Protein AF-A0A1X6XJH2-F1 (afdb_monomer)

Radius of gyration: 18.55 Å; Cα contacts (8 Å, |Δi|>4): 493; chains: 1; bounding box: 44×51×52 Å

Foldseek 3Di:
DAEDEPWDKVVDPLQLQQLVVCVVPVHRGGSVQKDFQAKFWFDQLVNFKTWMKTWIWGQDPPPGTFIFIFIKIKGLDDDPPQDPQQFSDWMQIHPSGIITIGRCLQFLSNVVRQQCQQAVQHWTDFYWYQYPVRDTDTDDARHKTKTHDHDPDDPVVVPPPPPDDDDDPDSPDDPPVLRVDTWDWDDDDQWIWTDDPNWIKTFGGTWDLDDPPDDDPDPDDDDDDDRFFMWIAHVVRPDIITGMGIDD

InterPro domains:
  IPR040999 Maltokinase N-terminal cap domain [PF18085] (30-107)

Sequence (248 aa):
MSDIFAADLHPRKTEVVARRLSARFGTELTAADLRMLTSFRFDDPAGEVGCETHIVAVTLPDAGEVVVQVPLTYRGAPLDEAPDEALVTTMDHSVLGERWVYEAAHDPVYVTELLLAITDADGAAEQFLVEDDGSKSRITEGLANVNGTGPGIDPSRAAVDADEAAGAEGARSADPTLAASLPEVGYAGDRTLISMRGTALEVYDVLDLGSPSAEGEGVPGGWSVDAGQLVATWDGQKPPVTLARIVV

Structure (mmCIF, N/CA/C/O backbone):
data_AF-A0A1X6XJH2-F1
#
_entry.id   AF-A0A1X6XJH2-F1
#
loop_
_atom_site.group_PDB
_atom_site.id
_atom_site.type_symbol
_atom_site.label_atom_id
_atom_site.label_alt_id
_atom_site.label_comp_id
_atom_site.label_asym_id
_atom_site.label_entity_id
_atom_site.label_seq_id
_atom_site.pdbx_PDB_ins_code
_atom_site.Cartn_x
_atom_site.Cartn_y
_atom_site.Cartn_z
_atom_site.occupancy
_atom_site.B_iso_or_equiv
_atom_site.auth_seq_id
_atom_site.auth_comp_id
_atom_site.auth_asym_id
_atom_site.auth_atom_id
_atom_site.pdbx_PDB_model_num
ATOM 1 N N . MET A 1 1 ? 16.191 -4.763 -0.128 1.00 78.75 1 MET A N 1
ATOM 2 C CA . MET A 1 1 ? 16.438 -3.347 -0.467 1.00 78.75 1 MET A CA 1
ATOM 3 C C . MET A 1 1 ? 15.661 -3.034 -1.728 1.00 78.75 1 MET A C 1
ATOM 5 O O . MET A 1 1 ? 15.733 -3.804 -2.671 1.00 78.75 1 MET A O 1
ATOM 9 N N . SER A 1 2 ? 14.989 -1.889 -1.782 1.00 86.06 2 SER A N 1
ATOM 10 C CA . SER A 1 2 ? 14.092 -1.534 -2.878 1.00 86.06 2 SER A CA 1
ATOM 11 C C . SER A 1 2 ? 14.667 -0.405 -3.746 1.00 86.06 2 SER A C 1
ATOM 13 O O . SER A 1 2 ? 14.856 0.715 -3.264 1.00 86.06 2 SER A O 1
ATOM 15 N N . ASP A 1 3 ? 14.820 -0.659 -5.042 1.00 90.56 3 ASP A N 1
ATOM 16 C CA . ASP A 1 3 ? 15.227 0.348 -6.025 1.00 90.56 3 ASP A CA 1
ATOM 17 C C . ASP A 1 3 ? 14.031 1.170 -6.539 1.00 90.56 3 ASP A C 1
ATOM 19 O O . ASP A 1 3 ? 12.954 0.637 -6.833 1.00 90.56 3 ASP A O 1
ATOM 23 N N . ILE A 1 4 ? 14.233 2.482 -6.658 1.00 90.50 4 ILE A N 1
ATOM 24 C CA . ILE A 1 4 ? 13.298 3.455 -7.226 1.00 90.50 4 ILE A CA 1
ATOM 25 C C . ILE A 1 4 ? 14.012 4.177 -8.357 1.00 90.50 4 ILE A C 1
ATOM 27 O O . ILE A 1 4 ? 15.006 4.857 -8.136 1.00 90.50 4 ILE A O 1
ATOM 31 N N . PHE A 1 5 ? 13.492 4.050 -9.570 1.00 90.12 5 PHE A N 1
ATOM 32 C CA . PHE A 1 5 ? 14.064 4.703 -10.740 1.00 90.12 5 PHE A CA 1
ATOM 33 C C . PHE A 1 5 ? 13.480 6.102 -10.913 1.00 90.12 5 PHE A C 1
ATOM 35 O O . PHE A 1 5 ? 12.276 6.305 -10.724 1.00 90.12 5 PHE A O 1
ATOM 42 N N . ALA A 1 6 ? 14.318 7.053 -11.325 1.00 88.81 6 ALA A N 1
ATOM 43 C CA . ALA A 1 6 ? 13.855 8.336 -11.837 1.00 88.81 6 ALA A CA 1
ATOM 44 C C . ALA A 1 6 ? 13.124 8.107 -13.173 1.00 88.81 6 ALA A C 1
ATOM 46 O O . ALA A 1 6 ? 13.735 8.037 -14.235 1.00 88.81 6 ALA A O 1
ATOM 47 N N . ALA A 1 7 ? 11.807 7.909 -13.111 1.00 91.19 7 ALA A N 1
ATOM 48 C CA . ALA A 1 7 ? 11.008 7.501 -14.258 1.00 91.19 7 ALA A CA 1
ATOM 49 C C . ALA A 1 7 ? 9.761 8.360 -14.443 1.00 91.19 7 ALA A C 1
ATOM 51 O O . ALA A 1 7 ? 9.113 8.779 -13.481 1.00 91.19 7 ALA A O 1
ATOM 52 N N . ASP A 1 8 ? 9.392 8.541 -15.708 1.00 95.25 8 ASP A N 1
ATOM 53 C CA . ASP A 1 8 ? 8.091 9.068 -16.085 1.00 95.25 8 ASP A CA 1
ATOM 54 C C . ASP A 1 8 ? 7.076 7.925 -16.064 1.00 95.25 8 ASP A C 1
ATOM 56 O O . ASP A 1 8 ? 7.290 6.877 -16.683 1.00 95.25 8 ASP A O 1
ATOM 60 N N . LEU A 1 9 ? 5.975 8.140 -15.342 1.00 97.75 9 LEU A N 1
ATOM 61 C CA . LEU A 1 9 ? 4.927 7.149 -15.117 1.00 97.75 9 LEU A CA 1
ATOM 62 C C . LEU A 1 9 ? 3.595 7.637 -15.682 1.00 97.75 9 LEU A C 1
ATOM 64 O O . LEU A 1 9 ? 3.162 8.747 -15.355 1.00 97.75 9 LEU A O 1
ATOM 68 N N . HIS A 1 10 ? 2.940 6.799 -16.486 1.00 97.81 10 HIS A N 1
ATOM 69 C CA . HIS A 1 10 ? 1.625 7.092 -17.058 1.00 97.81 10 HIS A CA 1
ATOM 70 C C . HIS A 1 10 ? 0.682 5.886 -16.916 1.00 97.81 10 HIS A C 1
ATOM 72 O O . HIS A 1 10 ? 0.934 4.858 -17.534 1.00 97.81 10 HIS A O 1
ATOM 78 N N . PRO A 1 11 ? -0.411 5.981 -16.135 1.00 98.12 11 PRO A N 1
ATOM 79 C CA . PRO A 1 11 ? -0.771 7.101 -15.259 1.00 98.12 11 PRO A CA 1
ATOM 80 C C . PRO A 1 11 ? 0.264 7.322 -14.145 1.00 98.12 11 PRO A C 1
ATOM 82 O O . PRO A 1 11 ? 1.075 6.450 -13.849 1.00 98.12 11 PRO A O 1
ATOM 85 N N . ARG A 1 12 ? 0.244 8.488 -13.502 1.00 97.81 12 ARG A N 1
ATOM 86 C CA . ARG A 1 12 ? 1.088 8.796 -12.338 1.00 97.81 12 ARG A CA 1
ATOM 87 C C . ARG A 1 12 ? 0.626 8.006 -11.118 1.00 97.81 12 ARG A C 1
ATOM 89 O O . ARG A 1 12 ? -0.560 7.720 -10.974 1.00 97.81 12 ARG A O 1
ATOM 96 N N . LYS A 1 13 ? 1.526 7.755 -10.158 1.00 97.38 13 LYS A N 1
ATOM 97 C CA . LYS A 1 13 ? 1.177 7.066 -8.897 1.00 97.38 13 LYS A CA 1
ATOM 98 C C . LYS A 1 13 ? -0.020 7.699 -8.177 1.00 97.38 13 LYS A C 1
ATOM 100 O O . LYS A 1 13 ? -0.897 6.985 -7.714 1.00 97.38 13 LYS A O 1
ATOM 105 N N . THR A 1 14 ? -0.107 9.029 -8.132 1.00 98.19 14 THR A N 1
ATOM 106 C CA . THR A 1 14 ? -1.242 9.732 -7.507 1.00 98.19 14 THR A CA 1
ATOM 107 C C . THR A 1 14 ? -2.572 9.477 -8.218 1.00 98.19 14 THR A C 1
ATOM 109 O O . THR A 1 14 ? -3.608 9.410 -7.565 1.00 98.19 14 THR A O 1
ATOM 112 N N . GLU A 1 15 ? -2.560 9.298 -9.539 1.00 98.44 15 GLU A N 1
ATOM 113 C CA . GLU A 1 15 ? -3.751 8.958 -10.325 1.00 98.44 15 GLU A CA 1
ATOM 114 C C . GLU A 1 15 ? -4.164 7.498 -10.099 1.00 98.44 15 GLU A C 1
ATOM 116 O O . GLU A 1 15 ? -5.354 7.207 -9.987 1.00 98.44 15 GLU A O 1
ATOM 121 N N . VAL A 1 16 ? -3.193 6.587 -9.957 1.00 98.56 16 VAL A N 1
ATOM 122 C CA . VAL A 1 16 ? -3.445 5.188 -9.568 1.00 98.56 16 VAL A CA 1
ATOM 123 C C . VAL A 1 16 ? -4.073 5.108 -8.177 1.00 98.56 16 VAL A C 1
ATOM 125 O O . VAL A 1 16 ? -5.087 4.436 -7.993 1.00 98.56 16 VAL A O 1
ATOM 128 N N . VAL A 1 17 ? -3.506 5.830 -7.207 1.00 98.69 17 VAL A N 1
ATOM 129 C CA . VAL A 1 17 ? -4.034 5.915 -5.839 1.00 98.69 17 VAL A CA 1
ATOM 130 C C . VAL A 1 17 ? -5.456 6.4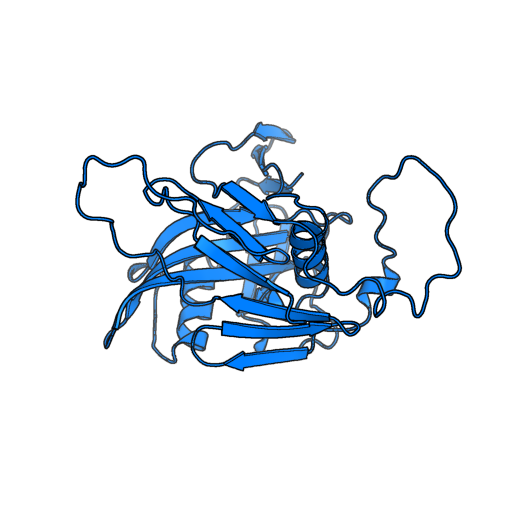72 -5.849 1.00 98.69 17 VAL A C 1
ATOM 132 O O . VAL A 1 17 ? -6.342 5.873 -5.244 1.00 98.69 17 VAL A O 1
ATOM 135 N N . ALA A 1 18 ? -5.703 7.565 -6.578 1.00 98.19 18 ALA A N 1
ATOM 136 C CA . ALA A 1 18 ? -7.042 8.135 -6.707 1.00 98.19 18 ALA A CA 1
ATOM 137 C C . ALA A 1 18 ? -8.031 7.114 -7.275 1.00 98.19 18 ALA A C 1
ATOM 139 O O . ALA A 1 18 ? -9.085 6.905 -6.687 1.00 98.19 18 ALA A O 1
ATOM 140 N N . ARG A 1 19 ? -7.659 6.393 -8.342 1.00 98.12 19 ARG A N 1
ATOM 141 C CA . ARG A 1 19 ? -8.493 5.328 -8.915 1.00 98.12 19 ARG A CA 1
ATOM 142 C C . ARG A 1 19 ? -8.821 4.233 -7.898 1.00 98.12 19 ARG A C 1
ATOM 144 O O . ARG A 1 19 ? -9.982 3.835 -7.798 1.00 98.12 19 ARG A O 1
ATOM 151 N N . ARG A 1 20 ? -7.832 3.753 -7.135 1.00 97.75 20 ARG A N 1
ATOM 152 C CA . ARG A 1 20 ? -8.061 2.717 -6.113 1.00 97.75 20 ARG A CA 1
ATOM 153 C C . ARG A 1 20 ? -9.013 3.210 -5.024 1.00 97.75 20 ARG A C 1
ATOM 155 O O . ARG A 1 20 ? -9.913 2.462 -4.638 1.00 97.75 20 ARG A O 1
ATOM 162 N N . LEU A 1 21 ? -8.843 4.448 -4.560 1.00 97.00 21 LEU A N 1
ATOM 163 C CA . LEU A 1 21 ? -9.719 5.058 -3.559 1.00 97.00 21 LEU A CA 1
ATOM 164 C C . LEU A 1 21 ? -11.130 5.307 -4.099 1.00 97.00 21 LEU A C 1
ATOM 166 O O . LEU A 1 21 ? -12.093 5.073 -3.370 1.00 97.00 21 LEU A O 1
ATOM 170 N N . SER A 1 22 ? -11.271 5.681 -5.374 1.00 96.69 22 SER A N 1
ATOM 171 C CA . SER A 1 22 ? -12.583 5.815 -6.011 1.00 96.69 22 SER A CA 1
ATOM 172 C C . SER A 1 22 ? -13.350 4.499 -5.980 1.00 96.69 22 SER A C 1
ATOM 174 O O . SER A 1 22 ? -14.503 4.455 -5.552 1.00 96.69 22 SER A O 1
ATOM 176 N N . ALA A 1 23 ? -12.680 3.401 -6.347 1.00 94.88 23 ALA A N 1
ATOM 177 C CA . ALA A 1 23 ? -13.256 2.063 -6.269 1.00 94.88 23 ALA A CA 1
ATOM 178 C C . ALA A 1 23 ? -13.584 1.655 -4.821 1.00 94.88 23 ALA A C 1
ATOM 180 O O . ALA A 1 23 ? -14.612 1.028 -4.578 1.00 94.88 23 ALA A O 1
ATOM 181 N N . ARG A 1 24 ? -12.741 2.029 -3.845 1.00 93.56 24 ARG A N 1
ATOM 182 C CA . ARG A 1 24 ? -12.944 1.684 -2.427 1.00 93.56 24 ARG A CA 1
ATOM 183 C C . ARG A 1 24 ? -14.155 2.376 -1.807 1.00 93.56 24 ARG A C 1
ATOM 185 O O . ARG A 1 24 ? -14.876 1.746 -1.033 1.00 93.56 24 ARG A O 1
ATOM 192 N N . PHE A 1 25 ? -14.331 3.661 -2.101 1.00 93.31 25 PHE A N 1
ATOM 193 C CA . PHE A 1 25 ? -15.345 4.510 -1.475 1.00 93.31 25 PHE A CA 1
ATOM 194 C C . PHE A 1 25 ? -16.600 4.701 -2.329 1.00 93.31 25 PHE A C 1
ATOM 196 O O . PHE A 1 25 ? -17.576 5.270 -1.847 1.00 93.31 25 PHE A O 1
ATOM 203 N N . GLY A 1 26 ? -16.599 4.234 -3.581 1.00 93.44 26 GLY A N 1
ATOM 204 C CA . GLY A 1 26 ? -17.728 4.407 -4.494 1.00 93.44 26 GLY A CA 1
ATOM 205 C C . GLY A 1 26 ? -17.992 5.872 -4.853 1.00 93.44 26 GLY A C 1
ATOM 206 O O . GLY A 1 26 ? -19.132 6.239 -5.128 1.00 93.44 26 GLY A O 1
ATOM 207 N N . THR A 1 27 ? -16.955 6.713 -4.824 1.00 93.06 27 THR A N 1
ATOM 208 C CA . THR A 1 27 ? -17.017 8.139 -5.173 1.00 93.06 27 THR A CA 1
ATOM 209 C C . THR A 1 27 ? -15.896 8.478 -6.142 1.00 93.06 27 THR A C 1
ATOM 211 O O . THR A 1 27 ? -14.803 7.943 -6.029 1.00 93.06 27 THR A O 1
ATOM 214 N N . GLU A 1 28 ? -16.143 9.374 -7.091 1.00 95.00 28 GLU A N 1
ATOM 215 C CA . GLU A 1 28 ? -15.110 9.820 -8.028 1.00 95.00 28 GLU A CA 1
ATOM 216 C C . GLU A 1 28 ? -14.092 10.709 -7.301 1.00 95.00 28 GLU A C 1
ATOM 218 O O . GLU A 1 28 ? -14.432 11.798 -6.839 1.00 95.00 28 GLU A O 1
ATOM 223 N N . LEU A 1 29 ? -12.852 10.231 -7.197 1.00 95.88 29 LEU A N 1
ATOM 224 C CA . LEU A 1 29 ? -11.701 10.946 -6.655 1.00 95.88 29 LEU A CA 1
ATOM 225 C C . LEU A 1 29 ? -10.638 11.130 -7.734 1.00 95.88 29 LEU A C 1
ATOM 227 O O . LEU A 1 29 ? -10.404 10.268 -8.586 1.00 95.88 29 LEU A O 1
ATOM 231 N N . THR A 1 30 ? -9.942 12.254 -7.653 1.00 96.12 30 THR A N 1
ATOM 232 C CA . THR A 1 30 ? -8.808 12.602 -8.503 1.00 96.12 30 THR A CA 1
ATOM 233 C C . THR A 1 30 ? -7.566 12.837 -7.657 1.00 96.12 30 THR A C 1
ATOM 235 O O . THR A 1 30 ? -7.640 13.004 -6.443 1.00 96.12 30 THR A O 1
ATOM 238 N N . ALA A 1 31 ? -6.399 12.926 -8.297 1.00 95.50 31 ALA A N 1
ATOM 239 C CA . ALA A 1 31 ? -5.162 13.275 -7.602 1.00 95.50 31 ALA A CA 1
ATOM 240 C C . ALA A 1 31 ? -5.226 14.636 -6.872 1.00 95.50 31 ALA A C 1
ATOM 242 O O . ALA A 1 31 ? -4.430 14.864 -5.967 1.00 95.50 31 ALA A O 1
ATOM 243 N N . ALA A 1 32 ? -6.144 15.536 -7.251 1.00 94.19 32 ALA A N 1
ATOM 244 C CA . ALA A 1 32 ? -6.330 16.827 -6.587 1.00 94.19 32 ALA A CA 1
ATOM 245 C C . ALA A 1 32 ? -7.052 16.715 -5.232 1.00 94.19 32 ALA A C 1
ATOM 247 O O . ALA A 1 32 ? -6.912 17.606 -4.398 1.00 94.19 32 ALA A O 1
ATOM 248 N N . ASP A 1 33 ? -7.780 15.620 -5.004 1.00 95.06 33 ASP A N 1
ATOM 249 C CA . ASP A 1 33 ? -8.497 15.342 -3.754 1.00 95.06 33 ASP A CA 1
ATOM 250 C C . ASP A 1 33 ? -7.594 14.676 -2.701 1.00 95.06 33 ASP A C 1
ATOM 252 O O . ASP A 1 33 ? -8.027 14.392 -1.580 1.00 95.06 33 ASP A O 1
ATOM 256 N N . LEU A 1 34 ? -6.336 14.406 -3.072 1.00 97.44 34 LEU A N 1
ATOM 257 C CA . LEU A 1 34 ? -5.379 13.634 -2.295 1.00 97.44 34 LEU A CA 1
ATOM 258 C C . LEU A 1 34 ? -4.210 14.487 -1.819 1.00 97.44 34 LEU A C 1
ATOM 260 O O . LEU A 1 34 ? -3.628 15.279 -2.562 1.00 97.44 34 LEU A O 1
ATOM 264 N N . ARG A 1 35 ? -3.767 14.204 -0.598 1.00 97.38 35 ARG A N 1
ATOM 265 C CA . ARG A 1 35 ? -2.482 14.655 -0.073 1.00 97.38 35 ARG A CA 1
ATOM 266 C C . ARG A 1 35 ? -1.671 13.445 0.366 1.00 97.38 35 ARG A C 1
ATOM 268 O O . ARG A 1 35 ? -1.983 12.805 1.367 1.00 97.38 35 ARG A O 1
ATOM 275 N N . MET A 1 36 ? -0.624 13.141 -0.397 1.00 97.31 36 MET A N 1
ATOM 276 C CA . MET A 1 36 ? 0.319 12.067 -0.080 1.00 97.31 36 MET A CA 1
ATOM 277 C C . MET A 1 36 ? 1.062 12.432 1.208 1.00 97.31 36 MET A C 1
ATOM 279 O O . MET A 1 36 ? 1.765 13.442 1.238 1.00 97.31 36 MET A O 1
ATOM 283 N N . LEU A 1 37 ? 0.871 11.656 2.275 1.00 97.50 37 LEU A N 1
ATOM 284 C CA . LEU A 1 37 ? 1.502 11.920 3.571 1.00 97.50 37 LEU A CA 1
ATOM 285 C C . LEU A 1 37 ? 2.868 11.256 3.647 1.00 97.50 37 LEU A C 1
ATOM 287 O O . LEU A 1 37 ? 3.843 11.876 4.056 1.00 97.50 37 LEU A O 1
ATOM 291 N N . THR A 1 38 ? 2.920 9.984 3.260 1.00 98.00 38 THR A N 1
ATOM 292 C CA . THR A 1 38 ? 4.132 9.174 3.294 1.00 98.00 38 THR A CA 1
ATOM 293 C C . THR A 1 38 ? 3.930 7.881 2.500 1.00 98.00 38 THR A C 1
ATOM 295 O O . THR A 1 38 ? 2.830 7.593 2.017 1.00 98.00 38 THR A O 1
ATOM 298 N N . SER A 1 39 ? 4.984 7.089 2.353 1.00 97.88 39 SER A N 1
ATOM 299 C CA . SER A 1 39 ? 4.905 5.720 1.861 1.00 97.88 39 SER A CA 1
ATOM 300 C C . SER A 1 39 ? 5.965 4.839 2.507 1.00 97.88 39 SER A C 1
ATOM 302 O O . SER A 1 39 ? 6.917 5.310 3.135 1.00 97.88 39 SER A O 1
ATOM 304 N N . PHE A 1 40 ? 5.799 3.535 2.343 1.00 97.69 40 PHE A N 1
ATOM 305 C CA . PHE A 1 40 ? 6.820 2.545 2.643 1.00 97.69 40 PHE A CA 1
ATOM 306 C C . PHE A 1 40 ? 6.751 1.408 1.629 1.00 97.69 40 PHE A C 1
ATOM 308 O O . PHE A 1 40 ? 5.794 1.300 0.860 1.00 97.69 40 PHE A O 1
ATOM 315 N N . ARG A 1 41 ? 7.785 0.568 1.613 1.00 97.75 41 ARG A N 1
ATOM 316 C CA . ARG A 1 41 ? 7.865 -0.589 0.725 1.00 97.75 41 ARG A CA 1
ATOM 317 C C . ARG A 1 41 ? 8.262 -1.823 1.505 1.00 97.75 41 ARG A C 1
ATOM 319 O O . ARG A 1 41 ? 9.027 -1.715 2.463 1.00 97.75 41 ARG A O 1
ATOM 326 N N . PHE A 1 42 ? 7.770 -2.967 1.062 1.00 95.38 42 PHE A N 1
ATOM 327 C CA . PHE A 1 42 ? 8.354 -4.253 1.417 1.00 95.38 42 PHE A CA 1
ATOM 328 C C . PHE A 1 42 ? 9.316 -4.693 0.317 1.00 95.38 42 PHE A C 1
ATOM 330 O O . PHE A 1 42 ? 9.216 -4.242 -0.828 1.00 95.38 42 PHE A O 1
ATOM 337 N N . ASP A 1 43 ? 10.282 -5.519 0.695 1.00 90.50 43 ASP A N 1
ATOM 338 C CA . ASP A 1 43 ? 11.264 -6.063 -0.231 1.00 90.50 43 ASP A CA 1
ATOM 339 C C . ASP A 1 43 ? 10.702 -7.335 -0.853 1.00 90.50 43 ASP A C 1
ATOM 341 O O . ASP A 1 43 ? 10.355 -8.240 -0.112 1.00 90.50 43 ASP A O 1
ATOM 345 N N . ASP A 1 44 ? 10.629 -7.426 -2.179 1.00 90.31 44 ASP A N 1
ATOM 346 C CA . ASP A 1 44 ? 10.418 -8.722 -2.828 1.00 90.31 44 ASP A CA 1
ATOM 347 C C . ASP A 1 44 ? 11.779 -9.424 -2.945 1.00 90.31 44 ASP A C 1
ATOM 349 O O . ASP A 1 44 ? 12.650 -8.909 -3.656 1.00 90.31 44 ASP A O 1
ATOM 353 N N . PRO A 1 45 ? 11.991 -10.588 -2.304 1.00 87.56 45 PRO A N 1
ATOM 354 C CA . PRO A 1 45 ? 13.259 -11.303 -2.385 1.00 87.56 45 PRO A CA 1
ATOM 355 C C . PRO A 1 45 ? 13.654 -11.708 -3.811 1.00 87.56 45 PRO A C 1
ATOM 357 O O . PRO A 1 45 ? 14.845 -11.856 -4.092 1.00 87.56 45 PRO A O 1
ATOM 360 N N . ALA A 1 46 ? 12.681 -11.878 -4.714 1.00 88.25 46 ALA A N 1
ATOM 361 C CA . ALA A 1 46 ? 12.932 -12.166 -6.124 1.00 88.25 46 ALA A CA 1
ATOM 362 C C . ALA A 1 46 ? 13.234 -10.903 -6.952 1.00 88.25 46 ALA A C 1
ATOM 364 O O . ALA A 1 46 ? 13.813 -11.009 -8.031 1.00 88.25 46 ALA A O 1
ATOM 365 N N . GLY A 1 47 ? 12.885 -9.713 -6.451 1.00 88.50 47 GLY A N 1
ATOM 366 C CA . GLY A 1 47 ? 13.090 -8.433 -7.134 1.00 88.50 47 GLY A CA 1
ATOM 367 C C . GLY A 1 47 ? 12.148 -8.167 -8.317 1.00 88.50 47 GLY A C 1
ATOM 368 O O . GLY A 1 47 ? 12.406 -7.256 -9.104 1.00 88.50 47 GLY A O 1
ATOM 369 N N . GLU A 1 48 ? 11.059 -8.924 -8.448 1.00 90.56 48 GLU A N 1
ATOM 370 C CA . GLU A 1 48 ? 10.142 -8.891 -9.596 1.00 90.56 48 GLU A CA 1
ATOM 371 C C . GLU A 1 48 ? 8.902 -8.018 -9.340 1.00 90.56 48 GLU A C 1
ATOM 373 O O . GLU A 1 48 ? 8.341 -7.404 -10.260 1.00 90.56 48 GLU A O 1
ATOM 378 N N . VAL A 1 49 ? 8.474 -7.933 -8.079 1.00 95.81 49 VAL A N 1
ATOM 379 C CA . VAL A 1 49 ? 7.258 -7.246 -7.648 1.00 95.81 49 VAL A CA 1
ATOM 380 C C . VAL A 1 49 ? 7.602 -6.052 -6.771 1.00 95.81 49 VAL A C 1
ATOM 382 O O . VAL A 1 49 ? 8.133 -6.164 -5.669 1.00 95.81 49 VAL A O 1
ATOM 385 N N . GLY A 1 50 ? 7.231 -4.861 -7.232 1.00 97.00 50 GLY A N 1
ATOM 386 C CA . GLY A 1 50 ? 7.304 -3.679 -6.389 1.00 97.00 50 GLY A CA 1
ATOM 387 C C . GLY A 1 50 ? 6.167 -3.665 -5.372 1.00 97.00 50 GLY A C 1
ATOM 388 O O . GLY A 1 50 ? 5.043 -3.419 -5.780 1.00 97.00 50 GLY A O 1
ATOM 389 N N . CYS A 1 51 ? 6.444 -3.843 -4.081 1.00 97.56 51 CYS A N 1
ATOM 390 C CA . CYS A 1 51 ? 5.442 -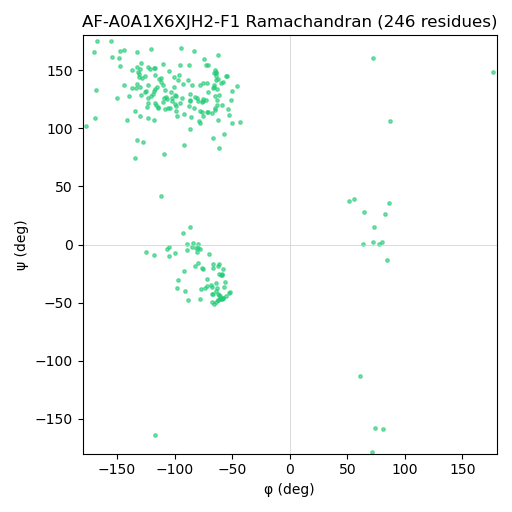3.753 -3.010 1.00 97.56 51 CYS A CA 1
ATOM 391 C C . CYS A 1 51 ? 5.494 -2.371 -2.345 1.00 97.56 51 CYS A C 1
ATOM 393 O O . CYS A 1 51 ? 6.477 -2.051 -1.682 1.00 97.56 51 CYS A O 1
ATOM 395 N N . GLU A 1 52 ? 4.483 -1.522 -2.534 1.00 98.25 52 GLU A N 1
ATOM 396 C CA . GLU A 1 52 ? 4.460 -0.154 -1.993 1.00 98.25 52 GLU A CA 1
ATOM 397 C C . GLU A 1 52 ? 3.120 0.164 -1.345 1.00 98.25 52 GLU A C 1
ATOM 399 O O . GLU A 1 52 ? 2.067 -0.053 -1.935 1.00 98.25 52 GLU A O 1
ATOM 404 N N . THR A 1 53 ? 3.168 0.764 -0.163 1.00 98.62 53 THR A N 1
ATOM 405 C CA . THR A 1 53 ? 1.980 1.253 0.529 1.00 98.62 53 THR A CA 1
ATOM 406 C C . THR A 1 53 ? 2.071 2.758 0.679 1.00 98.62 53 THR A C 1
ATOM 408 O O . THR A 1 53 ? 3.011 3.283 1.278 1.00 98.62 53 THR A O 1
ATOM 411 N N . HIS A 1 54 ? 1.077 3.460 0.141 1.00 98.75 54 HIS A N 1
ATOM 412 C CA . HIS A 1 54 ? 0.919 4.898 0.326 1.00 98.75 54 HIS A CA 1
ATOM 413 C C . HIS A 1 54 ? 0.012 5.186 1.520 1.00 98.75 54 HIS A C 1
ATOM 415 O O . HIS A 1 54 ? -1.034 4.561 1.652 1.00 98.75 54 HIS A O 1
ATOM 421 N N . ILE A 1 55 ? 0.367 6.172 2.343 1.00 98.56 55 ILE A N 1
ATOM 422 C CA . ILE A 1 55 ? -0.525 6.749 3.354 1.00 98.56 55 ILE A CA 1
ATOM 423 C C . ILE A 1 55 ? -0.945 8.134 2.868 1.00 98.56 55 ILE A C 1
ATOM 425 O O . ILE A 1 55 ? -0.105 8.972 2.525 1.00 98.56 55 ILE A O 1
ATOM 429 N N . VAL A 1 56 ? -2.252 8.365 2.797 1.00 98.44 56 VAL A N 1
ATOM 430 C CA . VAL A 1 56 ? -2.843 9.487 2.062 1.00 98.44 56 VAL A CA 1
ATOM 431 C C . VAL A 1 56 ? -3.951 10.114 2.893 1.00 98.44 56 VAL A C 1
ATOM 433 O O . VAL A 1 56 ? -4.785 9.404 3.442 1.00 98.44 56 VAL A O 1
ATOM 436 N N . ALA A 1 57 ? -3.983 11.442 2.975 1.00 97.88 57 ALA A N 1
ATOM 437 C CA . ALA A 1 57 ? -5.173 12.157 3.418 1.00 97.88 57 ALA A CA 1
ATOM 438 C C . ALA A 1 57 ? -6.080 12.404 2.208 1.00 97.88 57 ALA A C 1
ATOM 440 O O . ALA A 1 57 ? -5.616 12.896 1.176 1.00 97.88 57 ALA A O 1
ATOM 441 N N . VAL A 1 58 ? -7.357 12.057 2.333 1.00 96.94 58 VAL A N 1
ATOM 442 C CA . VAL A 1 58 ? -8.376 12.218 1.293 1.00 96.94 58 VAL A CA 1
ATOM 443 C C . VAL A 1 58 ? -9.601 12.904 1.880 1.00 96.94 58 VAL A C 1
ATOM 445 O O . VAL A 1 58 ? -10.051 12.561 2.971 1.00 96.94 58 VAL A O 1
ATOM 448 N N . THR A 1 59 ? -10.146 13.883 1.160 1.00 92.81 59 THR A N 1
ATOM 44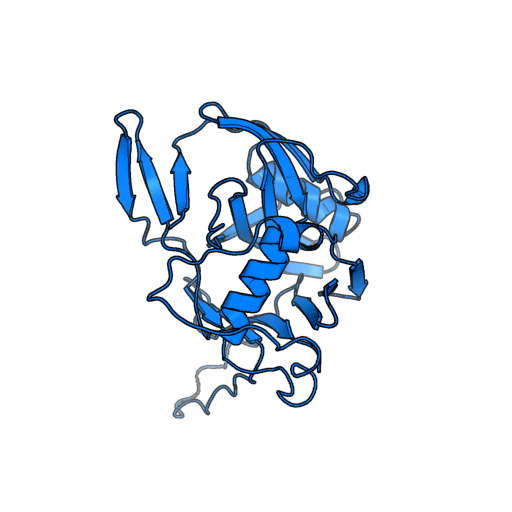9 C CA . THR A 1 59 ? -11.392 14.551 1.562 1.00 92.81 59 THR A CA 1
ATOM 450 C C . THR A 1 59 ? -12.582 13.844 0.929 1.00 92.81 59 THR A C 1
ATOM 452 O O . THR A 1 59 ? -12.758 13.887 -0.286 1.00 92.81 59 THR A O 1
ATOM 455 N N . LEU A 1 60 ? -13.411 13.202 1.752 1.00 89.75 60 LEU A N 1
ATOM 456 C CA . LEU A 1 60 ? -14.628 12.526 1.311 1.00 89.75 60 LEU A CA 1
ATOM 457 C C . LEU A 1 60 ? -15.856 13.435 1.500 1.00 89.75 60 LEU A C 1
ATOM 459 O O . LEU A 1 60 ? -15.949 14.101 2.537 1.00 89.75 60 LEU A O 1
ATOM 463 N N . PRO A 1 61 ? -16.829 13.431 0.564 1.00 82.19 61 PRO A N 1
ATOM 464 C CA . PRO A 1 61 ? -17.997 14.317 0.615 1.00 82.19 61 PRO A CA 1
ATOM 465 C C . PRO A 1 61 ? -18.781 14.282 1.936 1.00 82.19 61 PRO A C 1
ATOM 467 O O . PRO A 1 61 ? -19.158 15.335 2.445 1.00 82.19 61 PRO A O 1
ATOM 470 N N . ASP A 1 62 ? -18.979 13.091 2.512 1.00 81.38 62 ASP A N 1
ATOM 471 C CA . ASP A 1 62 ? -19.834 12.893 3.694 1.00 81.38 62 ASP A CA 1
ATOM 472 C C . ASP A 1 62 ? -19.059 12.672 5.006 1.00 81.38 62 ASP A C 1
ATOM 474 O O . ASP A 1 62 ? -19.656 12.678 6.083 1.00 81.38 62 ASP A O 1
ATOM 478 N N . ALA A 1 63 ? -17.738 12.473 4.938 1.00 82.25 63 ALA A N 1
ATOM 479 C CA . ALA A 1 63 ? -16.907 12.124 6.097 1.00 82.25 63 ALA A CA 1
ATOM 480 C C . ALA A 1 63 ? -15.821 13.164 6.424 1.00 82.25 63 ALA A C 1
ATOM 482 O O . ALA A 1 63 ? -15.202 13.083 7.483 1.00 82.25 63 ALA A O 1
ATOM 483 N N . GLY A 1 64 ? -15.606 14.157 5.555 1.00 87.94 64 GLY A N 1
ATOM 484 C CA . GLY A 1 64 ? -14.506 15.109 5.700 1.00 87.94 64 GLY A CA 1
ATOM 485 C C . GLY A 1 64 ? -13.153 14.489 5.346 1.00 87.94 64 GLY A C 1
ATOM 486 O O . GLY A 1 64 ? -13.082 13.528 4.581 1.00 87.94 64 GLY A O 1
ATOM 487 N N . GLU A 1 65 ? -12.067 15.071 5.861 1.00 93.31 65 GLU A N 1
ATOM 488 C CA . GLU A 1 65 ? -10.719 14.530 5.655 1.00 93.31 65 GLU A CA 1
ATOM 489 C C . GLU A 1 65 ? -10.529 13.259 6.495 1.00 93.31 65 GLU A C 1
ATOM 491 O O . GLU A 1 65 ? -10.687 13.282 7.716 1.00 93.31 65 GLU A O 1
ATOM 496 N N . VAL A 1 66 ? -10.168 12.160 5.836 1.00 95.31 66 VAL A N 1
ATOM 497 C CA . VAL A 1 66 ? -9.771 10.896 6.466 1.00 95.31 66 VAL A CA 1
ATOM 498 C C . VAL A 1 66 ? -8.378 10.503 5.988 1.00 95.31 66 VAL A C 1
ATOM 500 O O . VAL A 1 66 ? -7.970 10.861 4.881 1.00 95.31 66 VAL A O 1
ATOM 503 N N . VAL A 1 67 ? -7.639 9.760 6.812 1.00 97.38 67 VAL A N 1
ATOM 504 C CA . VAL A 1 67 ? -6.340 9.201 6.421 1.00 97.38 67 VAL A CA 1
ATOM 505 C C . VAL A 1 67 ? -6.498 7.724 6.113 1.00 97.38 67 VAL A C 1
ATOM 507 O O . VAL A 1 67 ? -7.106 6.983 6.880 1.00 97.38 67 VAL A O 1
ATOM 510 N N . VAL A 1 68 ? -5.965 7.312 4.970 1.00 97.81 68 VAL A N 1
ATOM 511 C CA . VAL A 1 68 ? -6.121 5.970 4.415 1.00 97.81 68 VAL A CA 1
ATOM 512 C C . VAL A 1 68 ? -4.774 5.388 4.0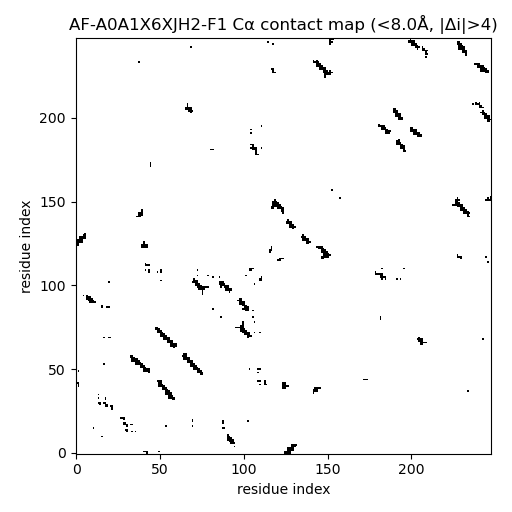22 1.00 97.81 68 VAL A C 1
ATOM 514 O O . VAL A 1 68 ? -3.867 6.136 3.644 1.00 97.81 68 VAL A O 1
ATOM 517 N N . GLN A 1 69 ? -4.647 4.063 4.078 1.00 98.06 69 GLN A N 1
ATOM 518 C CA . GLN A 1 69 ? -3.533 3.361 3.443 1.00 98.06 69 GLN A CA 1
ATOM 519 C C . GLN A 1 69 ? -3.972 2.741 2.113 1.00 98.06 69 GLN A C 1
ATOM 521 O O . GLN A 1 69 ? -5.100 2.274 1.968 1.00 98.06 69 GLN A O 1
ATOM 526 N N . VAL A 1 70 ? -3.067 2.733 1.137 1.00 98.62 70 VAL A N 1
ATOM 527 C CA . VAL A 1 70 ? -3.303 2.211 -0.211 1.00 98.62 70 VAL A CA 1
ATOM 528 C C . VAL A 1 70 ? -2.130 1.312 -0.598 1.00 98.62 70 VAL A C 1
ATOM 530 O O . VAL A 1 70 ? -1.131 1.814 -1.124 1.00 98.62 70 VAL A O 1
ATOM 533 N N . PRO A 1 71 ? -2.208 0.006 -0.289 1.00 98.56 71 PRO A N 1
ATOM 534 C CA . PRO A 1 71 ? -1.175 -0.949 -0.647 1.00 98.56 71 PRO A CA 1
ATOM 535 C C . PRO A 1 71 ? -1.340 -1.384 -2.112 1.00 98.56 71 PRO A C 1
ATOM 537 O O . PRO A 1 71 ? -2.413 -1.823 -2.538 1.00 98.56 71 PRO A O 1
ATOM 540 N N . LEU A 1 72 ? -0.271 -1.241 -2.894 1.00 98.75 72 LEU A N 1
ATOM 541 C CA . LEU A 1 72 ? -0.211 -1.532 -4.326 1.00 98.75 72 LEU A CA 1
ATOM 542 C C . LEU A 1 72 ? 0.976 -2.445 -4.648 1.00 98.75 72 LEU A C 1
ATOM 544 O O . LEU A 1 72 ? 2.064 -2.288 -4.083 1.00 98.75 72 LEU A O 1
ATOM 548 N N . THR A 1 73 ? 0.787 -3.354 -5.606 1.00 98.56 73 THR A N 1
ATOM 549 C CA . THR A 1 73 ? 1.902 -4.068 -6.239 1.00 98.56 73 THR A CA 1
ATOM 550 C C . THR A 1 73 ? 2.090 -3.664 -7.691 1.00 98.56 73 THR A C 1
ATOM 552 O O . THR A 1 73 ? 1.124 -3.416 -8.405 1.00 98.56 73 THR A O 1
ATOM 555 N N . TYR A 1 74 ? 3.350 -3.598 -8.130 1.00 98.12 74 TYR A N 1
ATOM 556 C CA . TYR A 1 74 ? 3.747 -3.269 -9.500 1.00 98.12 74 TYR A CA 1
ATOM 557 C C . TYR A 1 74 ? 4.500 -4.454 -10.110 1.00 98.12 74 TYR A C 1
ATOM 559 O O . TYR A 1 74 ? 5.656 -4.701 -9.755 1.00 98.12 74 TYR A O 1
ATOM 567 N N . ARG A 1 75 ? 3.865 -5.176 -11.037 1.00 97.75 75 ARG A N 1
ATOM 568 C CA . ARG A 1 75 ? 4.431 -6.370 -11.689 1.00 97.75 75 ARG A CA 1
ATOM 569 C C . ARG A 1 75 ? 4.871 -6.080 -13.118 1.00 97.75 75 ARG A C 1
ATOM 571 O O . ARG A 1 75 ? 4.299 -5.218 -13.777 1.00 97.75 75 ARG A O 1
ATOM 578 N N . GLY A 1 76 ? 5.901 -6.781 -13.592 1.00 97.12 76 GLY A N 1
ATOM 579 C CA . GLY A 1 76 ? 6.355 -6.726 -14.994 1.00 97.12 76 GLY A CA 1
ATOM 580 C C . GLY A 1 76 ? 5.547 -7.606 -15.959 1.00 97.12 76 GLY A C 1
ATOM 581 O O . GLY A 1 76 ? 5.813 -7.598 -17.155 1.00 97.12 76 GLY A O 1
ATOM 582 N N . ALA A 1 77 ? 4.580 -8.367 -15.444 1.00 96.12 77 ALA A N 1
ATOM 583 C CA . ALA A 1 77 ? 3.642 -9.195 -16.195 1.00 96.12 77 ALA A CA 1
ATOM 584 C C . ALA A 1 77 ? 2.298 -9.262 -15.437 1.00 96.12 77 ALA A C 1
ATOM 586 O O . ALA A 1 77 ? 2.285 -8.982 -14.230 1.00 96.12 77 ALA A O 1
ATOM 587 N N . PRO A 1 78 ? 1.183 -9.628 -16.099 1.00 96.44 78 PRO A N 1
ATOM 588 C CA . PRO A 1 78 ? -0.079 -9.893 -15.416 1.00 96.44 78 PRO A CA 1
ATOM 589 C C . PRO A 1 78 ? 0.084 -10.938 -14.303 1.00 96.44 78 PRO A C 1
ATOM 591 O O . PRO A 1 78 ? 0.861 -11.881 -14.440 1.00 96.44 78 PRO A O 1
ATOM 594 N N . LEU A 1 79 ? -0.662 -10.777 -13.211 1.00 94.12 79 LEU A N 1
ATOM 595 C CA . LEU A 1 79 ? -0.823 -11.815 -12.198 1.00 94.12 79 LEU A CA 1
ATOM 596 C C . LEU A 1 79 ? -1.825 -12.855 -12.703 1.00 94.12 79 LEU A C 1
ATOM 598 O O . LEU A 1 79 ? -3.003 -12.542 -12.882 1.00 94.12 79 LEU A O 1
ATOM 602 N N . ASP A 1 80 ? -1.343 -14.075 -12.925 1.00 91.06 80 ASP A N 1
ATOM 603 C CA . ASP A 1 80 ? -2.178 -15.195 -13.347 1.00 91.06 80 ASP A CA 1
ATOM 604 C C . ASP A 1 80 ? -3.277 -15.482 -12.315 1.00 91.06 80 ASP A C 1
ATOM 606 O O . ASP A 1 80 ? -3.046 -15.435 -11.108 1.00 91.06 80 ASP A O 1
ATOM 610 N N . GLU A 1 81 ? -4.479 -15.777 -12.816 1.00 88.62 81 GLU A N 1
ATOM 611 C CA . GLU A 1 81 ? -5.674 -16.141 -12.036 1.00 88.62 81 GLU A CA 1
ATOM 612 C C . GLU A 1 81 ? -6.215 -15.054 -11.085 1.00 88.62 81 GLU A C 1
ATOM 614 O O . GLU A 1 81 ? -7.228 -15.287 -10.422 1.00 88.62 81 GLU A O 1
ATOM 619 N N . ALA A 1 82 ? -5.598 -13.865 -11.034 1.00 90.81 82 ALA A N 1
ATOM 620 C CA . ALA A 1 82 ? -6.117 -12.745 -10.253 1.00 90.81 82 ALA A CA 1
ATOM 621 C C . ALA A 1 82 ? -7.538 -12.381 -10.702 1.00 90.81 82 ALA A C 1
ATOM 623 O O . ALA A 1 82 ? -7.802 -12.350 -11.909 1.00 90.81 82 ALA A O 1
ATOM 624 N N . PRO A 1 83 ? -8.448 -12.060 -9.766 1.00 92.75 83 PRO A N 1
ATOM 625 C CA . PRO A 1 83 ? -9.765 -11.575 -10.140 1.00 92.75 83 PRO A CA 1
ATOM 626 C C . PRO A 1 83 ? -9.643 -10.227 -10.866 1.00 92.75 83 PRO A C 1
ATOM 628 O O . PRO A 1 83 ? -8.751 -9.429 -10.568 1.00 92.75 83 PRO A O 1
ATOM 631 N N . ASP A 1 84 ? -10.544 -9.960 -11.814 1.00 91.88 84 ASP A N 1
ATOM 632 C CA . ASP A 1 84 ? -10.486 -8.755 -12.655 1.00 91.88 84 ASP A CA 1
ATOM 633 C C . ASP A 1 84 ? -10.489 -7.469 -11.808 1.00 91.88 84 ASP A C 1
ATOM 635 O O . ASP A 1 84 ? -9.787 -6.507 -12.124 1.00 91.88 84 ASP A O 1
ATOM 639 N N . GLU A 1 85 ? -11.233 -7.458 -10.697 1.00 91.50 85 GLU A N 1
ATOM 640 C CA . GLU A 1 85 ? -11.303 -6.335 -9.760 1.00 91.50 85 GLU A CA 1
ATOM 641 C C . GLU A 1 85 ? -9.998 -6.056 -8.996 1.00 91.50 85 GLU A C 1
ATOM 643 O O . GLU A 1 85 ? -9.844 -4.959 -8.456 1.00 91.50 85 GLU A O 1
ATOM 648 N N . ALA A 1 86 ? -9.050 -7.001 -8.959 1.00 96.12 86 ALA A N 1
ATOM 649 C CA . ALA A 1 86 ? -7.748 -6.782 -8.332 1.00 96.12 86 ALA A CA 1
ATOM 650 C C . ALA A 1 86 ? -6.864 -5.836 -9.154 1.00 96.12 86 ALA A C 1
ATOM 652 O O . ALA A 1 86 ? -6.008 -5.149 -8.588 1.00 96.12 86 ALA A O 1
ATOM 653 N N . LEU A 1 87 ? -7.030 -5.807 -10.483 1.00 98.19 87 LEU A N 1
ATOM 654 C CA . LEU A 1 87 ? -6.247 -4.943 -11.361 1.00 98.19 87 LEU A CA 1
ATOM 655 C C . LEU A 1 87 ? -6.751 -3.499 -11.259 1.00 98.19 87 LEU A C 1
ATOM 657 O O . LEU A 1 87 ? -7.842 -3.161 -11.712 1.00 98.19 87 LEU A O 1
ATOM 661 N N . VAL A 1 88 ? -5.914 -2.606 -10.733 1.00 98.31 88 VAL A N 1
ATOM 662 C CA . VAL A 1 88 ? -6.224 -1.170 -10.660 1.00 98.31 88 VAL A CA 1
ATOM 663 C C . VAL A 1 88 ? -6.008 -0.514 -12.025 1.00 98.31 88 VAL A C 1
ATOM 665 O O . VAL A 1 88 ? -6.829 0.283 -12.493 1.00 98.31 88 VAL A O 1
ATOM 668 N N . THR A 1 89 ? -4.869 -0.799 -12.664 1.00 98.38 89 THR A N 1
ATOM 669 C CA . THR A 1 89 ? -4.515 -0.282 -13.994 1.00 98.38 89 THR A CA 1
ATOM 670 C C . THR A 1 89 ? -3.279 -0.978 -14.556 1.00 98.38 89 THR A C 1
ATOM 672 O O . THR A 1 89 ? -2.504 -1.573 -13.812 1.00 98.38 89 THR A O 1
ATOM 675 N N . THR A 1 90 ? -3.029 -0.809 -15.853 1.00 98.44 90 THR A N 1
ATOM 676 C CA . THR A 1 90 ? -1.663 -0.849 -16.389 1.00 98.44 90 THR A CA 1
ATOM 677 C C . THR A 1 90 ? -1.018 0.541 -16.319 1.00 98.44 90 THR A C 1
ATOM 679 O O . THR A 1 90 ? -1.721 1.558 -16.250 1.00 98.44 90 THR A O 1
ATOM 682 N N . MET A 1 91 ? 0.312 0.584 -16.268 1.00 98.50 91 MET A N 1
ATOM 683 C CA . MET A 1 91 ? 1.130 1.792 -16.169 1.00 98.50 91 MET A CA 1
ATOM 684 C C . MET A 1 91 ? 2.362 1.670 -17.065 1.00 98.50 91 MET A C 1
ATOM 686 O O . MET A 1 91 ? 3.139 0.731 -16.932 1.00 98.50 91 MET A O 1
ATOM 690 N N . ASP A 1 92 ? 2.586 2.661 -17.917 1.00 98.44 92 ASP A N 1
ATOM 691 C CA . ASP A 1 92 ? 3.829 2.824 -18.659 1.00 98.44 92 ASP A CA 1
ATOM 692 C C . ASP A 1 92 ? 4.911 3.377 -17.729 1.00 98.44 92 ASP A C 1
ATOM 694 O O . ASP A 1 92 ? 4.753 4.460 -17.155 1.00 98.44 92 ASP A O 1
ATOM 698 N N . HIS A 1 93 ? 6.022 2.654 -17.597 1.00 97.50 93 HIS A N 1
ATOM 699 C CA . HIS A 1 93 ? 7.196 3.079 -16.845 1.00 97.50 93 HIS A CA 1
ATOM 700 C C . HIS A 1 93 ? 8.376 3.278 -17.800 1.00 97.50 93 HIS A C 1
ATOM 702 O O . HIS A 1 93 ? 8.865 2.317 -18.392 1.00 97.50 93 HIS A O 1
ATOM 708 N N . SER A 1 94 ? 8.902 4.504 -17.906 1.00 96.81 94 SER A N 1
ATOM 709 C CA . SER A 1 94 ? 9.928 4.841 -18.915 1.00 96.81 94 SER A CA 1
ATOM 710 C C . SER A 1 94 ? 11.194 3.969 -18.864 1.00 96.81 94 SER A C 1
ATOM 712 O O . SER A 1 94 ? 11.794 3.707 -19.903 1.00 96.81 94 SER A O 1
ATOM 714 N N . VAL A 1 95 ? 11.586 3.502 -17.673 1.00 95.00 95 VAL A N 1
ATOM 715 C CA . VAL A 1 95 ? 12.749 2.610 -17.475 1.00 95.00 95 VAL A CA 1
ATOM 716 C C . VAL A 1 95 ? 12.407 1.112 -17.526 1.00 95.00 95 VAL A C 1
ATOM 718 O O . VAL A 1 95 ? 13.172 0.329 -18.078 1.00 95.00 95 VAL A O 1
ATOM 721 N N . LEU A 1 96 ? 11.279 0.690 -16.946 1.00 94.38 96 LEU A N 1
ATOM 722 C CA . LEU A 1 96 ? 10.970 -0.725 -16.693 1.00 94.38 96 LEU A CA 1
ATOM 723 C C . LEU A 1 96 ? 9.928 -1.307 -17.660 1.00 94.38 96 LEU A C 1
ATOM 725 O O . LEU A 1 96 ? 9.621 -2.490 -17.567 1.00 94.38 96 LEU A O 1
ATOM 729 N N . GLY A 1 97 ? 9.393 -0.497 -18.575 1.00 97.25 97 GLY A N 1
ATOM 730 C CA . GLY A 1 97 ? 8.351 -0.902 -19.515 1.00 97.25 97 GLY A CA 1
ATOM 731 C C . GLY A 1 97 ? 6.948 -0.894 -18.904 1.00 97.25 97 GLY A C 1
ATOM 732 O O . GLY A 1 97 ? 6.681 -0.202 -17.925 1.00 97.25 97 GLY A O 1
ATOM 733 N N . GLU A 1 98 ? 6.034 -1.643 -19.514 1.00 98.12 98 GLU A N 1
ATOM 734 C CA . GLU A 1 98 ? 4.656 -1.771 -19.034 1.00 98.12 98 GLU A CA 1
ATOM 735 C C . GLU A 1 98 ? 4.611 -2.479 -17.674 1.00 98.12 98 GLU A C 1
ATOM 737 O O . GLU A 1 98 ? 5.288 -3.485 -17.445 1.00 98.12 98 GLU A O 1
ATOM 742 N N . ARG A 1 99 ? 3.807 -1.938 -16.759 1.00 98.31 99 ARG A N 1
ATOM 743 C CA . ARG A 1 99 ? 3.590 -2.463 -15.415 1.00 98.31 99 ARG A CA 1
ATOM 744 C C . ARG A 1 99 ? 2.113 -2.739 -15.176 1.00 98.31 99 ARG A C 1
ATOM 746 O O . ARG A 1 99 ? 1.269 -1.902 -15.481 1.00 98.31 99 ARG A O 1
ATOM 753 N N . TRP A 1 100 ? 1.812 -3.869 -14.548 1.00 98.56 100 TRP A N 1
ATOM 754 C CA . TRP A 1 100 ? 0.477 -4.191 -14.048 1.00 98.56 100 TRP A CA 1
ATOM 755 C C . TRP A 1 100 ? 0.399 -3.804 -12.581 1.00 98.56 100 TRP A C 1
ATOM 757 O O . TRP A 1 100 ? 1.217 -4.262 -11.778 1.00 98.56 100 TRP A O 1
ATOM 767 N N . VAL A 1 101 ? -0.552 -2.932 -12.251 1.00 98.75 101 VAL A N 1
ATOM 768 C CA . VAL A 1 101 ? -0.717 -2.398 -10.903 1.00 98.75 101 VAL A CA 1
ATOM 769 C C . VAL A 1 101 ? -1.955 -2.995 -10.259 1.00 98.75 101 VAL A C 1
ATOM 771 O O . VAL A 1 101 ? -3.072 -2.756 -10.725 1.00 98.75 101 VAL A O 1
ATOM 774 N N . TYR A 1 102 ? -1.752 -3.748 -9.185 1.00 98.62 102 TYR A N 1
ATOM 775 C CA . TYR A 1 102 ? -2.810 -4.448 -8.462 1.00 98.62 102 TYR A CA 1
ATOM 776 C C . TYR A 1 102 ? -3.053 -3.831 -7.087 1.00 98.62 102 TYR A C 1
ATOM 778 O O . TYR A 1 102 ? -2.158 -3.228 -6.487 1.00 98.62 102 TYR A O 1
ATOM 786 N N . GLU A 1 103 ? -4.261 -4.022 -6.559 1.00 98.25 103 GLU A N 1
ATOM 787 C CA . GLU A 1 103 ? -4.472 -3.948 -5.119 1.00 98.25 103 GLU A CA 1
ATOM 788 C C . GLU A 1 103 ? -3.655 -5.055 -4.449 1.00 98.25 103 GLU A C 1
ATOM 790 O O . GLU A 1 103 ? -3.871 -6.242 -4.695 1.00 98.25 103 GLU A O 1
ATOM 795 N N . ALA A 1 104 ? -2.730 -4.667 -3.575 1.00 98.00 104 ALA A N 1
ATOM 796 C CA . ALA A 1 104 ? -1.718 -5.591 -3.081 1.00 98.00 104 ALA A CA 1
ATOM 797 C C . ALA A 1 104 ? -2.276 -6.731 -2.217 1.00 98.00 104 ALA A C 1
ATOM 799 O O . ALA A 1 104 ? -1.633 -7.766 -2.088 1.00 98.00 104 ALA A O 1
ATOM 800 N N . ALA A 1 105 ? -3.479 -6.574 -1.654 1.00 97.38 105 ALA A N 1
ATOM 801 C CA . ALA A 1 105 ? -4.152 -7.630 -0.898 1.00 97.38 105 ALA A CA 1
ATOM 802 C C . ALA A 1 105 ? -4.398 -8.902 -1.731 1.00 97.38 105 ALA A C 1
ATOM 804 O O . ALA A 1 105 ? -4.468 -9.989 -1.165 1.00 97.38 105 ALA A O 1
ATOM 805 N N . HIS A 1 106 ? -4.489 -8.771 -3.059 1.00 97.31 106 HIS A N 1
ATOM 806 C CA . HIS A 1 106 ? -4.645 -9.887 -3.998 1.00 97.31 106 HIS A CA 1
ATOM 807 C C . HIS A 1 106 ? -3.305 -10.464 -4.474 1.00 97.31 106 HIS A C 1
ATOM 809 O O . HIS A 1 106 ? -3.284 -11.450 -5.206 1.00 97.31 106 HIS A O 1
ATOM 815 N N . ASP A 1 107 ? -2.178 -9.863 -4.087 1.00 97.12 107 ASP A N 1
ATOM 816 C CA . ASP A 1 107 ? -0.853 -10.286 -4.524 1.00 97.12 107 ASP A CA 1
ATOM 817 C C . ASP A 1 107 ? -0.171 -11.158 -3.453 1.00 97.12 107 ASP A C 1
ATOM 819 O O . ASP A 1 107 ? 0.160 -10.658 -2.372 1.00 97.12 107 ASP A O 1
ATOM 823 N N . PRO A 1 108 ? 0.099 -12.449 -3.726 1.00 95.25 108 PRO A N 1
ATOM 824 C CA . PRO A 1 108 ? 0.706 -13.344 -2.742 1.00 95.25 108 PRO A CA 1
ATOM 825 C C . PRO A 1 108 ? 2.098 -12.890 -2.282 1.00 95.25 108 PRO A C 1
ATOM 827 O O . PRO A 1 108 ? 2.492 -13.217 -1.161 1.00 95.25 108 PRO A O 1
ATOM 830 N N . VAL A 1 109 ? 2.832 -12.124 -3.103 1.00 95.50 109 VAL A N 1
ATOM 831 C CA . VAL A 1 109 ? 4.140 -11.575 -2.707 1.00 95.50 109 VAL A CA 1
ATOM 832 C C . VAL A 1 109 ? 3.955 -10.540 -1.602 1.00 95.50 109 VAL A C 1
ATOM 834 O O . VAL A 1 109 ? 4.565 -10.661 -0.545 1.00 95.50 109 VAL A O 1
ATOM 837 N N . TYR A 1 110 ? 3.042 -9.582 -1.783 1.00 97.06 110 TYR A N 1
ATOM 838 C CA . TYR A 1 110 ? 2.763 -8.579 -0.755 1.00 97.06 110 TYR A CA 1
ATOM 839 C C . TYR A 1 110 ? 2.249 -9.211 0.540 1.00 97.06 110 TYR A C 1
ATOM 841 O O . TYR A 1 110 ? 2.694 -8.836 1.621 1.00 97.06 110 TYR A O 1
ATOM 849 N N . VAL A 1 111 ? 1.330 -10.177 0.445 1.00 96.19 111 VAL A N 1
ATOM 850 C CA . VAL A 1 111 ? 0.763 -10.842 1.629 1.00 96.19 111 VAL A CA 1
ATOM 851 C C . VAL A 1 111 ? 1.832 -11.617 2.401 1.00 96.19 111 VAL A C 1
ATOM 853 O O . VAL A 1 111 ? 1.849 -11.570 3.631 1.00 96.19 111 VAL A O 1
ATOM 856 N N . THR A 1 112 ? 2.748 -12.283 1.693 1.00 94.56 112 THR A N 1
ATOM 857 C CA . THR A 1 112 ? 3.875 -12.994 2.312 1.00 94.56 112 THR A CA 1
ATOM 858 C C . THR A 1 112 ? 4.807 -12.021 3.030 1.00 94.56 112 THR A C 1
ATOM 860 O O . THR A 1 112 ? 5.096 -12.221 4.207 1.00 94.56 112 THR A O 1
ATOM 863 N N . GLU A 1 113 ? 5.216 -10.936 2.372 1.00 95.25 113 GLU A N 1
ATOM 864 C CA . GLU A 1 113 ? 6.133 -9.962 2.974 1.00 95.25 113 GLU A CA 1
ATOM 865 C C . GLU A 1 113 ? 5.494 -9.177 4.126 1.00 95.25 113 GLU A C 1
ATOM 867 O O . GLU A 1 113 ? 6.149 -8.907 5.130 1.00 95.25 113 GLU A O 1
ATOM 872 N N . LEU A 1 114 ? 4.194 -8.873 4.046 1.00 96.19 114 LEU A N 1
ATOM 873 C CA . LEU A 1 114 ? 3.442 -8.295 5.159 1.00 96.19 114 LEU A CA 1
ATOM 874 C C . LEU A 1 114 ? 3.435 -9.232 6.373 1.00 96.19 114 LEU A C 1
ATOM 876 O O . LEU A 1 114 ? 3.658 -8.786 7.500 1.00 96.19 114 LEU A O 1
ATOM 880 N N . LEU A 1 115 ? 3.169 -10.524 6.155 1.00 94.12 115 LEU A N 1
ATOM 881 C CA . LEU A 1 115 ? 3.160 -11.511 7.228 1.00 94.12 115 LEU A CA 1
ATOM 882 C C . LEU A 1 115 ? 4.541 -11.624 7.880 1.00 94.12 115 LEU A C 1
ATOM 884 O O . LEU A 1 115 ? 4.624 -11.550 9.104 1.00 94.12 115 LEU A O 1
ATOM 888 N N . LEU A 1 116 ? 5.601 -11.738 7.074 1.00 92.50 116 LEU A N 1
ATOM 889 C CA . LEU A 1 116 ? 6.982 -11.809 7.557 1.00 92.50 116 LEU A CA 1
ATOM 890 C C . LEU A 1 116 ? 7.375 -10.552 8.335 1.00 92.50 116 LEU A C 1
ATOM 892 O O . LEU A 1 116 ? 7.920 -10.663 9.431 1.00 92.50 116 LEU A O 1
ATOM 896 N N . ALA A 1 117 ? 7.030 -9.362 7.833 1.00 93.81 117 ALA A N 1
ATOM 897 C CA . ALA A 1 117 ? 7.282 -8.113 8.546 1.00 93.81 117 ALA A CA 1
ATOM 898 C C . ALA A 1 117 ? 6.653 -8.133 9.949 1.00 93.81 117 ALA A C 1
ATOM 900 O O . ALA A 1 117 ? 7.312 -7.785 10.928 1.00 93.81 117 ALA A O 1
ATOM 901 N N . ILE A 1 118 ? 5.407 -8.607 10.070 1.00 94.19 118 ILE A N 1
ATOM 902 C CA . ILE A 1 118 ? 4.718 -8.733 11.361 1.00 94.19 118 ILE A CA 1
ATOM 903 C C . ILE A 1 118 ? 5.391 -9.775 12.267 1.00 94.19 118 ILE A C 1
ATOM 905 O O . ILE A 1 118 ? 5.651 -9.484 13.439 1.00 94.19 118 ILE A O 1
ATOM 909 N N . THR A 1 119 ? 5.631 -10.993 11.767 1.00 92.25 119 THR A N 1
ATOM 910 C CA . THR A 1 119 ? 6.094 -12.125 12.589 1.00 92.25 119 THR A CA 1
ATOM 911 C C . THR A 1 119 ? 7.536 -11.981 13.037 1.00 92.25 119 THR A C 1
ATOM 913 O O . THR A 1 119 ? 7.854 -12.349 14.169 1.00 92.25 119 THR A O 1
ATOM 916 N N . ASP A 1 120 ? 8.382 -11.408 12.186 1.00 91.25 120 ASP A N 1
ATOM 917 C CA . ASP A 1 120 ? 9.821 -11.299 12.426 1.00 91.25 120 ASP A CA 1
ATOM 918 C C . ASP A 1 120 ? 10.179 -10.009 13.177 1.00 91.25 120 ASP A C 1
ATOM 920 O O . ASP A 1 120 ? 11.349 -9.767 13.475 1.00 91.25 120 ASP A O 1
ATOM 924 N N . ALA A 1 121 ? 9.166 -9.196 13.513 1.00 89.00 121 ALA A N 1
ATOM 925 C CA . ALA A 1 121 ? 9.323 -7.850 14.056 1.00 89.00 121 ALA A CA 1
ATOM 926 C C . ALA A 1 121 ? 10.255 -6.980 13.189 1.00 89.00 121 ALA A C 1
ATOM 928 O O . ALA A 1 121 ? 11.051 -6.192 13.704 1.00 89.00 121 ALA A O 1
ATOM 929 N N . ASP A 1 122 ? 10.157 -7.156 11.868 1.00 87.44 122 ASP A N 1
ATOM 930 C CA . ASP A 1 122 ? 10.929 -6.415 10.872 1.00 87.44 122 ASP A CA 1
ATOM 931 C C . ASP A 1 122 ? 10.129 -5.205 10.365 1.00 87.44 122 ASP A C 1
ATOM 933 O O . ASP A 1 122 ? 8.944 -5.026 10.667 1.00 87.44 122 ASP A O 1
ATOM 937 N N . GLY A 1 123 ? 10.794 -4.328 9.624 1.00 88.31 123 GLY A N 1
ATOM 938 C CA . GLY A 1 123 ? 10.232 -3.076 9.146 1.00 88.31 123 GLY A CA 1
ATOM 939 C C . GLY A 1 123 ? 10.142 -2.952 7.633 1.00 88.31 123 GLY A C 1
ATOM 940 O O . GLY A 1 123 ? 10.236 -3.912 6.871 1.00 88.31 123 GLY A O 1
ATOM 941 N N . ALA A 1 124 ? 9.947 -1.712 7.192 1.00 90.62 124 ALA A N 1
ATOM 942 C CA . ALA A 1 124 ? 9.988 -1.369 5.777 1.00 90.62 124 ALA A CA 1
ATOM 943 C C . ALA A 1 124 ? 11.387 -1.590 5.176 1.00 90.62 124 ALA A C 1
ATOM 945 O O . ALA A 1 124 ? 12.413 -1.363 5.820 1.00 90.62 124 ALA A O 1
ATOM 946 N N . ALA A 1 125 ? 11.424 -1.947 3.894 1.00 92.38 125 ALA A N 1
ATOM 947 C CA . ALA A 1 125 ? 12.654 -2.058 3.130 1.00 92.38 125 ALA A CA 1
ATOM 948 C C . ALA A 1 125 ? 13.377 -0.706 3.025 1.00 92.38 125 ALA A C 1
ATOM 950 O O . ALA A 1 125 ? 12.757 0.340 2.810 1.00 92.38 125 ALA A O 1
ATOM 951 N N . GLU A 1 126 ? 14.712 -0.734 3.080 1.00 92.50 126 GLU A N 1
ATOM 952 C CA . GLU A 1 126 ? 15.526 0.422 2.698 1.00 92.50 126 GLU A CA 1
ATOM 953 C C . GLU A 1 126 ? 15.314 0.748 1.217 1.00 92.50 126 GLU A C 1
ATOM 955 O O . GLU A 1 126 ? 15.359 -0.152 0.374 1.00 92.50 126 GLU A O 1
ATOM 960 N N . GLN A 1 127 ? 15.107 2.027 0.901 1.00 93.50 127 GLN A N 1
ATOM 961 C CA . GLN A 1 127 ? 14.807 2.488 -0.454 1.00 93.50 127 GLN A CA 1
ATOM 962 C C . GLN A 1 127 ? 15.960 3.309 -1.029 1.00 93.50 127 GLN A C 1
ATOM 964 O O . GLN A 1 127 ? 16.561 4.129 -0.329 1.00 93.50 127 GLN A O 1
ATOM 969 N N . PHE A 1 128 ? 16.245 3.104 -2.312 1.00 94.19 128 PHE A N 1
ATOM 970 C CA . PHE A 1 128 ? 17.330 3.771 -3.022 1.00 94.19 128 PHE A CA 1
ATOM 971 C C . PHE A 1 128 ? 16.823 4.396 -4.317 1.00 94.19 128 PHE A C 1
ATOM 973 O O . PHE A 1 128 ? 16.203 3.712 -5.127 1.00 94.19 128 PHE A O 1
ATOM 980 N N . LEU A 1 129 ? 17.115 5.680 -4.526 1.00 93.69 129 LEU A N 1
ATOM 981 C CA . LEU A 1 129 ? 16.957 6.321 -5.825 1.00 93.69 129 LEU A CA 1
ATOM 982 C C . LEU A 1 129 ? 18.098 5.857 -6.733 1.00 93.69 129 LEU A C 1
ATOM 984 O O . LEU A 1 129 ? 19.267 5.976 -6.356 1.00 93.69 129 LEU A O 1
ATOM 988 N N . VAL A 1 130 ? 17.743 5.325 -7.898 1.00 93.38 130 VAL A N 1
ATOM 989 C CA . VAL A 1 130 ? 18.659 4.878 -8.946 1.00 93.38 130 VAL A CA 1
ATOM 990 C C . VAL A 1 130 ? 18.661 5.913 -10.066 1.00 93.38 130 VAL A C 1
ATOM 992 O O . VAL A 1 130 ? 17.626 6.155 -10.692 1.00 93.38 130 VAL A O 1
ATOM 995 N N . GLU A 1 131 ? 19.825 6.512 -10.294 1.00 91.00 131 GLU A N 1
ATOM 996 C CA . GLU A 1 131 ? 20.071 7.478 -11.368 1.00 91.00 131 GLU A CA 1
ATOM 997 C C . GLU A 1 131 ? 20.383 6.764 -12.696 1.00 91.00 131 GLU A C 1
ATOM 999 O O . GLU A 1 131 ? 20.704 5.572 -12.723 1.00 91.00 131 GLU A O 1
ATOM 1004 N N . ASP A 1 132 ? 20.359 7.505 -13.807 1.00 87.81 132 ASP A N 1
ATOM 1005 C CA . ASP A 1 132 ? 20.622 6.972 -15.157 1.00 87.81 132 ASP A CA 1
ATOM 1006 C C . ASP A 1 132 ? 22.012 6.323 -15.311 1.00 87.81 132 ASP A C 1
ATOM 1008 O O . ASP A 1 132 ? 22.209 5.444 -16.152 1.00 87.81 132 ASP A O 1
ATOM 1012 N N . ASP A 1 133 ? 22.992 6.744 -14.506 1.00 89.56 133 ASP A N 1
ATOM 1013 C CA . ASP A 1 133 ? 24.346 6.176 -14.490 1.00 89.56 133 ASP A CA 1
ATOM 1014 C C . ASP A 1 133 ? 24.472 4.909 -13.618 1.00 89.56 133 ASP A C 1
ATOM 1016 O O . ASP A 1 133 ? 25.557 4.333 -13.504 1.00 89.56 133 ASP A O 1
ATOM 1020 N N . GLY A 1 134 ? 23.362 4.467 -13.016 1.00 87.50 134 GLY A N 1
ATOM 1021 C CA . GLY A 1 134 ? 23.276 3.313 -12.126 1.00 87.50 134 GLY A CA 1
ATOM 1022 C C . GLY A 1 134 ? 23.733 3.587 -10.691 1.00 87.50 134 GLY A C 1
ATOM 1023 O O . GLY A 1 134 ? 23.736 2.663 -9.871 1.00 87.50 134 GLY A O 1
ATOM 1024 N N . SER A 1 135 ? 24.126 4.821 -10.360 1.00 91.12 135 SER A N 1
ATOM 1025 C CA . SER A 1 135 ? 24.427 5.195 -8.981 1.00 91.12 135 SER A CA 1
ATOM 1026 C C . SER A 1 135 ? 23.167 5.149 -8.114 1.00 91.12 135 SER A C 1
ATOM 1028 O O . SER A 1 135 ? 22.049 5.380 -8.578 1.00 91.12 135 SER A O 1
ATOM 1030 N N . LYS A 1 136 ? 23.356 4.798 -6.837 1.00 94.06 136 LYS A N 1
ATOM 1031 C CA . LYS A 1 136 ? 22.272 4.640 -5.865 1.00 94.06 136 LYS A CA 1
ATOM 1032 C C . LYS A 1 136 ? 22.462 5.585 -4.694 1.00 94.06 136 LYS A C 1
ATOM 1034 O O . LYS A 1 136 ? 23.514 5.570 -4.052 1.00 94.06 136 LYS A O 1
ATOM 1039 N N . SER A 1 137 ? 21.429 6.356 -4.374 1.00 94.31 137 SER A N 1
ATOM 1040 C CA . SER A 1 137 ? 21.381 7.183 -3.167 1.00 94.31 137 SER A CA 1
ATOM 1041 C C . SER A 1 137 ? 20.247 6.723 -2.257 1.00 94.31 137 SER A C 1
ATOM 1043 O O . SER A 1 137 ? 19.142 6.435 -2.711 1.00 94.31 137 SER A O 1
ATOM 1045 N N . ARG A 1 138 ? 20.527 6.590 -0.957 1.00 94.06 138 ARG A N 1
ATOM 1046 C CA . ARG A 1 138 ? 19.520 6.146 0.013 1.00 94.06 138 ARG A CA 1
ATOM 1047 C C . ARG A 1 138 ? 18.483 7.246 0.223 1.00 94.06 138 ARG A C 1
ATOM 1049 O O . ARG A 1 138 ? 18.847 8.383 0.514 1.00 94.06 138 ARG A O 1
ATOM 1056 N N . ILE A 1 139 ? 17.209 6.881 0.158 1.00 91.88 139 ILE A N 1
ATOM 1057 C CA . ILE A 1 139 ? 16.090 7.755 0.506 1.00 91.88 139 ILE A CA 1
ATOM 1058 C C . ILE A 1 139 ? 15.848 7.633 2.014 1.00 91.88 139 ILE A C 1
ATOM 1060 O O . ILE A 1 139 ? 15.655 6.534 2.534 1.00 91.88 139 ILE A O 1
ATOM 1064 N N . THR A 1 140 ? 15.891 8.758 2.727 1.00 86.69 140 THR A N 1
ATOM 1065 C CA . THR A 1 140 ? 15.734 8.804 4.196 1.00 86.69 140 THR A CA 1
ATOM 1066 C C . THR A 1 140 ? 14.631 9.745 4.671 1.00 86.69 140 THR A C 1
ATOM 1068 O O . THR A 1 140 ? 14.344 9.786 5.863 1.00 86.69 140 THR A O 1
ATOM 1071 N N . GLU A 1 141 ? 14.025 10.511 3.767 1.00 86.50 141 GLU A N 1
ATOM 1072 C CA . GLU A 1 141 ? 12.997 11.507 4.077 1.00 86.50 141 GLU A CA 1
ATOM 1073 C C . GLU A 1 141 ? 11.666 11.130 3.421 1.00 86.50 141 GLU A C 1
ATOM 1075 O O . GLU A 1 141 ? 11.639 10.453 2.395 1.00 86.50 141 GLU A O 1
ATOM 1080 N N . GLY A 1 142 ? 10.553 11.558 4.024 1.00 89.00 142 GLY A N 1
ATOM 1081 C CA . GLY A 1 142 ? 9.203 11.314 3.497 1.00 89.00 142 GLY A CA 1
ATOM 1082 C C . GLY A 1 142 ? 8.694 9.871 3.622 1.00 89.00 142 GLY A C 1
ATOM 1083 O O . GLY A 1 142 ? 7.574 9.590 3.194 1.00 89.00 142 GLY A O 1
ATOM 1084 N N . LEU A 1 143 ? 9.471 8.966 4.224 1.00 94.50 143 LEU A N 1
ATOM 1085 C CA . LEU A 1 143 ? 9.114 7.557 4.413 1.00 94.50 143 LEU A CA 1
ATOM 1086 C C . LEU A 1 143 ? 8.517 7.291 5.798 1.00 94.50 143 LEU A C 1
ATOM 1088 O O . LEU A 1 143 ? 8.932 7.891 6.792 1.00 94.50 143 LEU A O 1
ATOM 1092 N N . ALA A 1 144 ? 7.574 6.353 5.860 1.00 93.69 144 ALA A N 1
ATOM 1093 C CA . ALA A 1 144 ? 7.006 5.899 7.117 1.00 93.69 144 ALA A CA 1
ATOM 1094 C C . ALA A 1 144 ? 8.019 4.995 7.823 1.00 93.69 144 ALA A C 1
ATOM 1096 O O . ALA A 1 144 ? 8.651 4.141 7.199 1.00 93.69 144 ALA A O 1
ATOM 1097 N N . ASN A 1 145 ? 8.144 5.149 9.137 1.00 92.88 145 ASN A N 1
ATOM 1098 C CA . ASN A 1 145 ? 8.839 4.180 9.967 1.00 92.88 145 ASN A CA 1
ATOM 1099 C C . ASN A 1 145 ? 7.841 3.089 10.360 1.00 92.88 145 ASN A C 1
ATOM 1101 O O . ASN A 1 145 ? 6.926 3.351 11.142 1.00 92.88 145 ASN A O 1
ATOM 1105 N N . VAL A 1 146 ? 8.021 1.897 9.797 1.00 94.19 146 VAL A N 1
ATOM 1106 C CA . VAL A 1 146 ? 7.125 0.745 9.938 1.00 94.19 146 VAL A CA 1
ATOM 1107 C C . VAL A 1 146 ? 7.853 -0.370 10.661 1.00 94.19 146 VAL A C 1
ATOM 1109 O O . VAL A 1 146 ? 9.002 -0.640 10.325 1.00 94.19 146 VAL A O 1
ATOM 1112 N N . ASN A 1 147 ? 7.194 -1.007 11.628 1.00 91.62 147 ASN A N 1
ATOM 1113 C CA . ASN A 1 147 ? 7.739 -2.147 12.362 1.00 91.62 147 ASN A CA 1
ATOM 1114 C C . ASN A 1 147 ? 6.625 -3.150 12.681 1.00 91.62 147 ASN A C 1
ATOM 1116 O O . ASN A 1 147 ? 5.533 -2.760 13.106 1.00 91.62 147 ASN A O 1
ATOM 1120 N N . GLY A 1 148 ? 6.911 -4.435 12.504 1.00 93.25 148 GLY A N 1
ATOM 1121 C CA . GLY A 1 148 ? 6.126 -5.517 13.076 1.00 93.25 148 GLY A CA 1
ATOM 1122 C C . GLY A 1 148 ? 6.378 -5.673 14.572 1.00 93.25 148 GLY A C 1
ATOM 1123 O O . GLY A 1 148 ? 7.398 -5.229 15.101 1.00 93.25 148 GLY A O 1
ATOM 1124 N N . THR A 1 149 ? 5.446 -6.315 15.270 1.00 90.12 149 THR A N 1
ATOM 1125 C CA . THR A 1 149 ? 5.494 -6.420 16.738 1.00 90.12 149 THR A CA 1
ATOM 1126 C C . THR A 1 149 ? 5.886 -7.804 17.250 1.00 90.12 149 THR A C 1
ATOM 1128 O O . THR A 1 149 ? 6.068 -7.972 18.457 1.00 90.12 149 THR A O 1
ATOM 1131 N N . GLY A 1 150 ? 6.065 -8.794 16.367 1.00 78.50 150 GLY A N 1
ATOM 1132 C CA . GLY A 1 150 ? 6.330 -10.176 16.775 1.00 78.50 150 G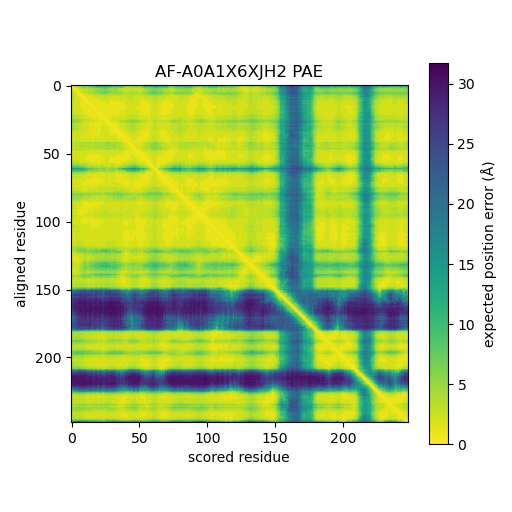LY A CA 1
ATOM 1133 C C . GLY A 1 150 ? 5.087 -10.850 17.376 1.00 78.50 150 GLY A C 1
ATOM 1134 O O . GLY A 1 150 ? 4.012 -10.267 17.389 1.00 78.50 150 GLY A O 1
ATOM 1135 N N . PRO A 1 151 ? 5.168 -12.110 17.824 1.00 65.94 151 PRO A N 1
ATOM 1136 C CA . PRO A 1 151 ? 4.281 -13.189 17.383 1.00 65.94 151 PRO A CA 1
ATOM 1137 C C . PRO A 1 151 ? 2.797 -13.025 17.758 1.00 65.94 151 PRO A C 1
ATOM 1139 O O . PRO A 1 151 ? 2.425 -13.097 18.926 1.00 65.94 151 PRO A O 1
ATOM 1142 N N . GLY A 1 152 ? 1.942 -12.932 16.734 1.00 57.53 152 GLY A N 1
ATOM 1143 C CA . GLY A 1 152 ? 0.479 -13.053 16.807 1.00 57.53 152 GLY A CA 1
ATOM 1144 C C . GLY A 1 152 ? -0.059 -14.306 16.116 1.00 57.53 152 GLY A C 1
ATOM 1145 O O . GLY A 1 152 ? -1.049 -14.226 15.406 1.00 57.53 152 GLY A O 1
ATOM 1146 N N . ILE A 1 153 ? 0.615 -15.447 16.285 1.00 55.25 153 ILE A N 1
ATOM 1147 C CA . ILE A 1 153 ? 0.181 -16.776 15.820 1.00 55.25 153 ILE A CA 1
ATOM 1148 C C . ILE A 1 153 ? 0.359 -17.751 16.992 1.00 55.25 153 ILE A C 1
ATOM 1150 O O . ILE A 1 153 ? 1.376 -17.687 17.683 1.00 55.25 153 ILE A O 1
ATOM 1154 N N . ASP A 1 154 ? -0.599 -18.656 17.226 1.00 47.44 154 ASP A N 1
ATOM 1155 C CA . ASP A 1 154 ? -0.428 -19.756 18.187 1.00 47.44 154 ASP A CA 1
ATOM 1156 C C . ASP A 1 154 ? 0.576 -20.784 17.619 1.00 47.44 154 ASP A C 1
ATOM 1158 O O . ASP A 1 154 ? 0.260 -21.456 16.627 1.00 47.44 154 ASP A O 1
ATOM 1162 N N . PRO A 1 155 ? 1.766 -20.963 18.228 1.00 40.47 155 PRO A N 1
ATOM 1163 C CA . PRO A 1 155 ? 2.778 -21.893 17.729 1.00 40.47 155 PRO A CA 1
ATOM 1164 C C . PRO A 1 155 ? 2.296 -23.353 17.698 1.00 40.47 155 PRO A C 1
ATOM 1166 O O . PRO A 1 155 ? 2.888 -24.173 17.000 1.00 40.47 155 PRO A O 1
ATOM 1169 N N . SER A 1 156 ? 1.213 -23.698 18.404 1.00 39.19 156 SER A N 1
ATOM 1170 C CA . SER A 1 156 ? 0.613 -25.034 18.351 1.00 39.19 156 SER A CA 1
ATOM 1171 C C . SER A 1 156 ? -0.209 -25.300 17.081 1.00 39.19 156 SER A C 1
ATOM 1173 O O . SER A 1 156 ? -0.399 -26.463 16.723 1.00 39.19 156 SER A O 1
ATOM 1175 N N . ARG A 1 157 ? -0.655 -24.255 16.363 1.00 38.12 157 ARG A N 1
ATOM 1176 C CA . ARG A 1 157 ? -1.392 -24.377 15.088 1.00 38.12 157 ARG A CA 1
ATOM 1177 C C . ARG A 1 157 ? -0.484 -24.348 13.857 1.00 38.12 157 ARG A C 1
ATOM 1179 O O . ARG A 1 157 ? -0.874 -24.889 12.831 1.00 38.12 157 ARG A O 1
ATOM 1186 N N . ALA A 1 158 ? 0.720 -23.784 13.975 1.00 39.41 158 ALA A N 1
ATOM 1187 C CA . ALA A 1 158 ? 1.727 -23.746 12.907 1.00 39.41 158 ALA A CA 1
ATOM 1188 C C . ALA A 1 158 ? 2.530 -25.058 12.756 1.00 39.41 158 ALA A C 1
ATOM 1190 O O . ALA A 1 158 ? 3.318 -25.197 11.830 1.00 39.41 158 ALA A O 1
ATOM 1191 N N . ALA A 1 159 ? 2.344 -26.029 13.660 1.00 31.83 159 ALA A N 1
ATOM 1192 C CA . ALA A 1 159 ? 3.084 -27.295 13.678 1.00 31.83 159 ALA A CA 1
ATOM 1193 C C . ALA A 1 159 ? 2.481 -28.407 12.790 1.00 31.83 159 ALA A C 1
ATOM 1195 O O . ALA A 1 159 ? 2.845 -29.575 12.938 1.00 31.83 159 ALA A O 1
ATOM 1196 N N . VAL A 1 160 ? 1.566 -28.077 11.876 1.00 36.34 160 VAL A N 1
ATOM 1197 C CA . VAL A 1 160 ? 1.193 -28.973 10.774 1.00 36.34 160 VAL A CA 1
ATOM 1198 C C . VAL A 1 160 ? 1.961 -28.507 9.538 1.00 36.34 160 VAL A C 1
ATOM 1200 O O . VAL A 1 160 ? 1.839 -27.355 9.147 1.00 36.34 160 VAL A O 1
ATOM 1203 N N . ASP A 1 161 ? 2.796 -29.393 8.997 1.00 36.91 161 ASP A N 1
ATOM 1204 C CA . ASP A 1 161 ? 3.742 -29.192 7.881 1.00 36.91 161 ASP A CA 1
ATOM 1205 C C . ASP A 1 161 ? 5.139 -28.639 8.232 1.00 36.91 161 ASP A C 1
ATOM 1207 O O . ASP A 1 161 ? 5.768 -27.941 7.443 1.00 36.91 161 ASP A O 1
ATOM 1211 N N . ALA A 1 162 ? 5.691 -29.040 9.384 1.00 35.06 162 ALA A N 1
ATOM 1212 C CA . ALA A 1 162 ? 7.126 -28.923 9.666 1.00 35.06 162 ALA A CA 1
ATOM 1213 C C . ALA A 1 162 ? 7.810 -30.303 9.663 1.00 35.06 162 ALA A C 1
ATOM 1215 O O . ALA A 1 162 ? 8.103 -30.862 10.719 1.00 35.06 162 ALA A O 1
ATOM 1216 N N . ASP A 1 163 ? 8.080 -30.840 8.473 1.00 28.92 163 ASP A N 1
ATOM 1217 C CA . ASP A 1 163 ? 9.126 -31.853 8.274 1.00 28.92 163 ASP A CA 1
ATOM 1218 C C . ASP A 1 163 ? 9.953 -31.497 7.034 1.00 28.92 163 ASP A C 1
ATOM 1220 O O . ASP A 1 163 ? 9.763 -32.048 5.960 1.00 28.92 163 ASP A O 1
ATOM 1224 N N . GLU A 1 164 ? 10.809 -30.483 7.176 1.00 32.31 164 GLU A N 1
ATOM 1225 C CA . GLU A 1 164 ? 12.199 -30.502 6.699 1.00 32.31 164 GLU A CA 1
ATOM 1226 C C . GLU A 1 164 ? 12.877 -29.187 7.106 1.00 32.31 164 GLU A C 1
ATOM 1228 O O . GLU A 1 164 ? 12.686 -28.131 6.508 1.00 32.31 164 GLU A O 1
ATOM 1233 N N . ALA A 1 165 ? 13.691 -29.246 8.158 1.00 38.66 165 ALA A N 1
ATOM 1234 C CA . ALA A 1 165 ? 14.601 -28.172 8.524 1.00 38.66 165 ALA A CA 1
ATOM 1235 C C . ALA A 1 165 ? 16.023 -28.726 8.567 1.00 38.66 165 ALA A C 1
ATOM 1237 O O . ALA A 1 165 ? 16.295 -29.618 9.369 1.00 38.66 165 ALA A O 1
ATOM 1238 N N . ALA A 1 166 ? 16.939 -28.157 7.776 1.00 29.89 166 ALA A N 1
ATOM 1239 C CA . ALA A 1 166 ? 18.337 -28.003 8.182 1.00 29.89 166 ALA A CA 1
ATOM 1240 C C . ALA A 1 166 ? 19.143 -27.091 7.236 1.00 29.89 166 ALA A C 1
ATOM 1242 O O . ALA A 1 166 ? 19.571 -27.511 6.168 1.00 29.89 166 ALA A O 1
ATOM 1243 N N . GLY A 1 167 ? 19.475 -25.899 7.743 1.00 28.83 167 GLY A N 1
ATOM 1244 C CA . GLY A 1 167 ? 20.834 -25.352 7.681 1.00 28.83 167 GLY A CA 1
ATOM 1245 C C . GLY A 1 167 ? 21.242 -24.549 6.445 1.00 28.83 167 GLY A C 1
ATOM 1246 O O . GLY A 1 167 ? 21.603 -25.122 5.429 1.00 28.83 167 GLY A O 1
ATOM 1247 N N . ALA A 1 168 ? 21.345 -23.228 6.605 1.00 31.45 168 ALA A N 1
ATOM 1248 C CA . ALA A 1 168 ? 22.482 -22.390 6.196 1.00 31.45 168 ALA A CA 1
ATOM 1249 C C . ALA A 1 168 ? 22.138 -20.921 6.486 1.00 31.45 168 ALA A C 1
ATOM 1251 O O . ALA A 1 168 ? 20.974 -20.537 6.426 1.00 31.45 168 ALA A O 1
ATOM 1252 N N . GLU A 1 169 ? 23.145 -20.109 6.810 1.00 41.06 169 GLU A N 1
ATOM 1253 C CA . GLU A 1 169 ? 23.053 -18.646 6.892 1.00 41.06 169 GLU A CA 1
ATOM 1254 C C . GLU A 1 169 ? 22.404 -18.112 5.599 1.00 41.06 169 GLU A C 1
ATOM 1256 O O . GLU A 1 169 ? 22.993 -18.177 4.521 1.00 41.06 169 GLU A O 1
ATOM 1261 N N . GLY A 1 170 ? 21.131 -17.722 5.685 1.00 31.41 170 GLY A N 1
ATOM 1262 C CA . GLY A 1 170 ? 20.236 -17.745 4.532 1.00 31.41 170 GLY A CA 1
ATOM 1263 C C . GLY A 1 170 ? 19.954 -16.363 3.972 1.00 31.41 170 GLY A C 1
ATOM 1264 O O . GLY A 1 170 ? 19.300 -15.547 4.617 1.00 31.41 170 GLY A O 1
ATOM 1265 N N . ALA A 1 171 ? 20.362 -16.134 2.723 1.00 40.81 171 ALA A N 1
ATOM 1266 C CA . ALA A 1 171 ? 19.587 -15.275 1.837 1.00 40.81 171 ALA A CA 1
ATOM 1267 C C . ALA A 1 171 ? 18.107 -15.678 1.949 1.00 40.81 171 ALA A C 1
ATOM 1269 O O . ALA A 1 171 ? 17.811 -16.876 1.987 1.00 40.81 171 ALA A O 1
ATOM 1270 N N . ARG A 1 172 ? 17.201 -14.695 2.032 1.00 47.41 172 ARG A N 1
ATOM 1271 C CA . ARG A 1 172 ? 15.746 -14.903 2.048 1.00 47.41 172 ARG A CA 1
ATOM 1272 C C . ARG A 1 172 ? 15.328 -15.581 0.738 1.00 47.41 172 ARG A C 1
ATOM 1274 O O . ARG A 1 172 ? 14.964 -14.924 -0.223 1.00 47.41 172 ARG A O 1
ATOM 1281 N N . SER A 1 173 ? 15.461 -16.900 0.668 1.00 40.00 173 SER A N 1
ATOM 1282 C CA . SER A 1 173 ? 14.974 -17.712 -0.439 1.00 40.00 173 SER A CA 1
ATOM 1283 C C . SER A 1 173 ? 13.568 -18.154 -0.076 1.00 40.00 173 SER A C 1
ATOM 1285 O O . SER A 1 173 ? 13.380 -19.230 0.489 1.00 40.00 173 SER A O 1
ATOM 1287 N N . ALA A 1 174 ? 12.582 -17.314 -0.379 1.00 47.50 174 ALA A N 1
ATOM 1288 C CA . ALA A 1 174 ? 11.224 -17.807 -0.522 1.00 47.50 174 ALA A CA 1
ATOM 1289 C C . ALA A 1 174 ? 11.221 -18.789 -1.704 1.00 47.50 174 ALA A C 1
ATOM 1291 O O . ALA A 1 174 ? 11.679 -18.450 -2.795 1.00 47.50 174 ALA A O 1
ATOM 1292 N N . ASP A 1 175 ? 10.774 -20.025 -1.483 1.00 39.31 175 ASP A N 1
ATOM 1293 C CA . ASP A 1 175 ? 10.557 -20.972 -2.576 1.00 39.31 175 ASP A CA 1
ATOM 1294 C C . ASP A 1 175 ? 9.529 -20.357 -3.549 1.00 39.31 175 ASP A C 1
ATOM 1296 O O . ASP A 1 175 ? 8.401 -20.071 -3.137 1.00 39.31 175 ASP A O 1
ATOM 1300 N N . PRO A 1 176 ? 9.871 -20.137 -4.829 1.00 41.19 176 PRO A N 1
ATOM 1301 C CA . PRO A 1 176 ? 8.966 -19.511 -5.790 1.00 41.19 176 PRO A CA 1
ATOM 1302 C C . PRO A 1 176 ? 7.688 -20.333 -6.033 1.00 41.19 176 PRO A C 1
ATOM 1304 O O . PRO A 1 176 ? 6.689 -19.782 -6.488 1.00 41.19 176 PRO A O 1
ATOM 1307 N N . THR A 1 177 ? 7.663 -21.628 -5.689 1.00 40.28 177 THR A N 1
ATOM 1308 C CA . THR A 1 177 ? 6.439 -22.448 -5.753 1.00 40.28 177 THR A CA 1
ATOM 1309 C C . THR A 1 177 ? 5.499 -22.238 -4.565 1.00 40.28 177 THR A C 1
ATOM 1311 O O . THR A 1 177 ? 4.301 -22.505 -4.679 1.00 40.28 177 THR A O 1
ATOM 1314 N N . LEU A 1 178 ? 5.974 -21.639 -3.466 1.00 43.19 178 LEU A N 1
ATOM 1315 C CA . LEU A 1 178 ? 5.104 -21.122 -2.412 1.00 43.19 178 LEU A CA 1
ATOM 1316 C C . LEU A 1 178 ? 4.322 -19.859 -2.879 1.00 43.19 178 LEU A C 1
ATOM 1318 O O . LEU A 1 178 ? 3.384 -19.446 -2.214 1.00 43.19 178 LEU A O 1
ATOM 1322 N N . ALA A 1 179 ? 4.580 -19.252 -4.036 1.00 51.19 179 ALA A N 1
ATOM 1323 C CA . ALA A 1 179 ? 3.735 -18.156 -4.538 1.00 51.19 179 ALA A CA 1
ATOM 1324 C C . ALA A 1 179 ? 2.421 -18.627 -5.213 1.00 51.19 179 ALA A C 1
ATOM 1326 O O . ALA A 1 179 ? 1.640 -17.802 -5.678 1.00 51.19 179 ALA A O 1
ATOM 1327 N N . ALA A 1 180 ? 2.161 -19.941 -5.281 1.00 55.22 180 ALA A N 1
ATOM 1328 C CA . ALA A 1 180 ? 1.154 -20.522 -6.177 1.00 55.22 180 ALA A CA 1
ATOM 1329 C C . ALA A 1 180 ? -0.319 -20.434 -5.722 1.00 55.22 180 ALA A C 1
ATOM 1331 O O . ALA A 1 180 ? -1.194 -20.889 -6.451 1.00 55.22 180 ALA A O 1
ATOM 1332 N N . SER A 1 181 ? -0.631 -19.904 -4.536 1.00 76.94 181 SER A N 1
ATOM 1333 C CA . SER A 1 181 ? -2.028 -19.727 -4.106 1.00 76.94 181 SER A CA 1
ATOM 1334 C C . SER A 1 181 ? -2.340 -18.254 -3.942 1.00 76.94 181 SER A C 1
ATOM 1336 O O . SER A 1 181 ? -1.714 -17.584 -3.122 1.00 76.94 181 SER A O 1
ATOM 1338 N N . LEU A 1 182 ? -3.317 -17.768 -4.704 1.00 89.50 182 LEU A N 1
ATOM 1339 C CA . LEU A 1 182 ? -3.806 -16.409 -4.543 1.00 89.50 182 LEU A CA 1
ATOM 1340 C C . LEU A 1 182 ? -4.460 -16.233 -3.164 1.00 89.50 182 LEU A C 1
ATOM 1342 O O . LEU A 1 182 ? -5.087 -17.172 -2.660 1.00 89.50 182 LEU A O 1
ATOM 1346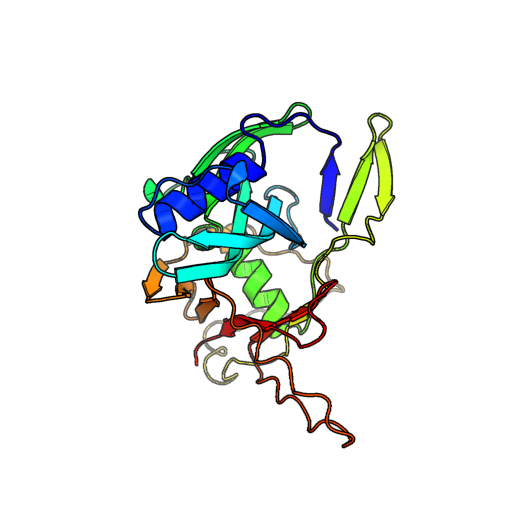 N N . PRO A 1 183 ? -4.319 -15.054 -2.542 1.00 94.56 183 PRO A N 1
ATOM 1347 C CA . PRO A 1 183 ? -5.041 -14.729 -1.323 1.00 94.56 183 PRO A CA 1
ATOM 1348 C C . PRO A 1 183 ? -6.556 -14.692 -1.564 1.00 94.56 183 PRO A C 1
ATOM 1350 O O . PRO A 1 183 ? -7.025 -14.177 -2.578 1.00 94.56 183 PRO A O 1
ATOM 1353 N N . GLU A 1 184 ? -7.336 -15.174 -0.599 1.00 95.38 184 GLU A N 1
ATOM 1354 C CA . GLU A 1 184 ? -8.765 -14.866 -0.529 1.00 95.38 184 GLU A CA 1
ATOM 1355 C C . GLU A 1 184 ? -8.934 -13.478 0.092 1.00 95.38 184 GLU A C 1
ATOM 1357 O O . GLU A 1 184 ? -8.465 -13.237 1.208 1.00 95.38 184 GLU A O 1
ATOM 1362 N N . VAL A 1 185 ? -9.609 -12.568 -0.615 1.00 97.00 185 VAL A N 1
ATOM 1363 C CA . VAL A 1 185 ? -9.766 -11.167 -0.201 1.00 97.00 185 VAL A CA 1
ATOM 1364 C C . VAL A 1 185 ? -11.238 -10.826 0.012 1.00 97.00 185 VAL A C 1
ATOM 1366 O O . VAL A 1 185 ? -12.093 -11.109 -0.827 1.00 97.00 185 VAL A O 1
ATOM 1369 N N . GLY A 1 186 ? -11.538 -10.185 1.138 1.00 96.38 186 GLY A N 1
ATOM 1370 C CA . GLY A 1 186 ? -12.846 -9.620 1.457 1.00 96.38 186 GLY A CA 1
ATOM 1371 C C . GLY A 1 186 ? -12.729 -8.195 1.989 1.00 96.38 186 GLY A C 1
ATOM 1372 O O . GLY A 1 186 ? -11.657 -7.753 2.386 1.00 96.38 186 GLY A O 1
ATOM 1373 N N . TYR A 1 187 ? -13.845 -7.471 2.044 1.00 95.38 187 TYR A N 1
ATOM 1374 C CA . TYR A 1 187 ? -13.880 -6.093 2.543 1.00 95.38 187 TYR A CA 1
ATOM 1375 C C . TYR A 1 187 ? -14.922 -5.966 3.651 1.00 95.38 187 TYR A C 1
ATOM 1377 O O . TYR A 1 187 ? -16.065 -6.401 3.495 1.00 95.38 187 TYR A O 1
ATOM 1385 N N . ALA A 1 188 ? -14.542 -5.359 4.773 1.00 93.81 188 ALA A N 1
ATOM 1386 C CA . ALA A 1 188 ? -15.408 -5.188 5.932 1.00 93.81 188 ALA A CA 1
ATOM 1387 C C . ALA A 1 188 ? -15.190 -3.813 6.567 1.00 93.81 188 ALA A C 1
ATOM 1389 O O . ALA A 1 188 ? -14.186 -3.573 7.231 1.00 93.81 188 ALA A O 1
ATOM 1390 N N . GLY A 1 189 ? -16.157 -2.909 6.384 1.00 91.81 189 GLY A N 1
ATOM 1391 C CA . GLY A 1 189 ? -16.112 -1.574 6.982 1.00 91.81 189 GLY A CA 1
ATOM 1392 C C . GLY A 1 189 ? -14.899 -0.781 6.507 1.00 91.81 189 GLY A C 1
ATOM 1393 O O . GLY A 1 189 ? -14.817 -0.439 5.330 1.00 91.81 189 GLY A O 1
ATOM 1394 N N . ASP A 1 190 ? -13.979 -0.511 7.426 1.00 92.44 190 ASP A N 1
ATOM 1395 C CA . ASP A 1 190 ? -12.718 0.212 7.254 1.00 92.44 190 ASP A CA 1
ATOM 1396 C C . ASP A 1 190 ? -11.520 -0.699 6.940 1.00 92.44 190 ASP A C 1
ATOM 1398 O O . ASP A 1 190 ? -10.385 -0.231 6.984 1.00 92.44 190 ASP A O 1
ATOM 1402 N N . ARG A 1 191 ? -11.743 -1.990 6.658 1.00 96.06 191 ARG A N 1
ATOM 1403 C CA . ARG A 1 191 ? -10.675 -2.989 6.521 1.00 96.06 191 ARG A CA 1
ATOM 1404 C C . ARG A 1 191 ? -10.808 -3.861 5.283 1.00 96.06 191 ARG A C 1
ATOM 1406 O O . ARG A 1 191 ? -11.917 -4.204 4.859 1.00 96.06 191 ARG A O 1
ATOM 1413 N N . THR A 1 192 ? -9.656 -4.329 4.828 1.00 97.81 192 THR A N 1
ATOM 1414 C CA . THR A 1 192 ? -9.499 -5.456 3.914 1.00 97.81 192 THR A CA 1
ATOM 1415 C C . THR A 1 192 ? -9.143 -6.708 4.721 1.00 97.81 192 THR A C 1
ATOM 1417 O O . THR A 1 192 ? -8.241 -6.692 5.559 1.00 97.81 192 THR A O 1
ATOM 1420 N N . LEU A 1 193 ? -9.888 -7.790 4.506 1.00 98.06 193 LEU A N 1
ATOM 1421 C CA . LEU A 1 193 ? -9.699 -9.101 5.125 1.00 98.06 193 LEU A CA 1
ATOM 1422 C C . LEU A 1 193 ? -8.958 -9.996 4.138 1.00 98.06 193 LEU A C 1
ATOM 1424 O O . LEU A 1 193 ? -9.391 -10.121 2.996 1.00 98.06 193 LEU A O 1
ATOM 1428 N N . ILE A 1 194 ? -7.876 -10.629 4.574 1.00 97.06 194 ILE A N 1
ATOM 1429 C CA . ILE A 1 194 ? -7.057 -11.494 3.723 1.00 97.06 194 ILE A CA 1
ATOM 1430 C C . ILE A 1 194 ? -6.946 -12.857 4.393 1.00 97.06 194 ILE A C 1
ATOM 1432 O O . ILE A 1 194 ? -6.654 -12.932 5.584 1.00 97.06 194 ILE A O 1
ATOM 1436 N N . SER A 1 195 ? -7.164 -13.935 3.646 1.00 94.25 195 SER A N 1
ATOM 1437 C CA . SER A 1 195 ? -6.860 -15.299 4.083 1.00 94.25 195 SER A CA 1
ATOM 1438 C C . SER A 1 195 ? -5.919 -15.966 3.091 1.00 94.25 195 SER A C 1
ATOM 1440 O O . SER A 1 195 ? -6.183 -16.017 1.894 1.00 94.25 195 SER A O 1
ATOM 1442 N N . MET A 1 196 ? -4.800 -16.483 3.587 1.00 89.94 196 MET A N 1
ATOM 1443 C CA . MET A 1 196 ? -3.812 -17.180 2.771 1.00 89.94 196 MET A CA 1
ATOM 1444 C C . MET A 1 196 ? -3.118 -18.230 3.637 1.00 89.94 196 MET A C 1
ATOM 1446 O O . MET A 1 196 ? -2.604 -17.918 4.709 1.00 89.94 196 MET A O 1
ATOM 1450 N N . ARG A 1 197 ? -3.106 -19.491 3.182 1.00 84.94 197 ARG A N 1
ATOM 1451 C CA . ARG A 1 197 ? -2.367 -20.603 3.827 1.00 84.94 197 ARG A CA 1
ATOM 1452 C C . ARG A 1 197 ? -2.711 -20.824 5.303 1.00 84.94 197 ARG A C 1
ATOM 1454 O O . ARG A 1 197 ? -1.844 -21.102 6.121 1.00 84.94 197 ARG A O 1
ATOM 1461 N N . GLY A 1 198 ? -3.990 -20.687 5.641 1.00 84.94 198 GLY A N 1
ATOM 1462 C CA . GLY A 1 198 ? -4.473 -20.865 7.013 1.00 84.94 198 GLY A CA 1
ATOM 1463 C C . GLY A 1 198 ? -4.203 -19.679 7.945 1.00 84.94 198 GLY A C 1
ATOM 1464 O O . GLY A 1 198 ? -4.622 -19.733 9.099 1.00 84.94 198 GLY A O 1
ATOM 1465 N N . THR A 1 199 ? -3.576 -18.609 7.452 1.00 87.81 199 THR A N 1
ATOM 1466 C CA . THR A 1 199 ? -3.396 -17.349 8.175 1.00 87.81 199 THR A CA 1
ATOM 1467 C C . THR A 1 199 ? -4.426 -16.333 7.704 1.00 87.81 199 THR A C 1
ATOM 1469 O O . THR A 1 199 ? -4.641 -16.175 6.501 1.00 87.81 199 THR A O 1
ATOM 1472 N N . ALA A 1 200 ? -5.041 -15.628 8.653 1.00 93.94 200 ALA A N 1
ATOM 1473 C CA . ALA A 1 200 ? -5.940 -14.516 8.383 1.00 93.94 200 ALA A CA 1
ATOM 1474 C C . ALA A 1 200 ? -5.299 -13.192 8.821 1.00 93.94 200 ALA A C 1
ATOM 1476 O O . ALA A 1 200 ? -4.696 -13.107 9.892 1.00 93.94 200 ALA A O 1
ATOM 1477 N N . LEU A 1 201 ? -5.441 -12.159 7.995 1.00 95.69 201 LEU A N 1
ATOM 1478 C CA . LEU A 1 201 ? -4.958 -10.805 8.241 1.00 95.69 201 LEU A CA 1
ATOM 1479 C C . LEU A 1 201 ? -6.112 -9.809 8.107 1.00 95.69 201 LEU A C 1
ATOM 1481 O O . LEU A 1 201 ? -6.980 -9.943 7.242 1.00 95.69 201 LEU A O 1
ATOM 1485 N N . GLU A 1 202 ? -6.077 -8.768 8.928 1.00 97.50 202 GLU A N 1
ATOM 1486 C CA . GLU A 1 202 ? -6.838 -7.539 8.719 1.00 97.50 202 GLU A CA 1
ATOM 1487 C C . GLU A 1 202 ? -5.867 -6.422 8.336 1.00 97.50 202 GLU A C 1
ATOM 1489 O O . GLU A 1 202 ? -4.922 -6.152 9.076 1.00 97.50 202 GLU A O 1
ATOM 1494 N N . VAL A 1 203 ? -6.120 -5.750 7.216 1.00 98.00 203 VAL A N 1
ATOM 1495 C CA . VAL A 1 203 ? -5.425 -4.528 6.789 1.00 98.00 203 VAL A CA 1
ATOM 1496 C C . VAL A 1 203 ? -6.387 -3.354 6.953 1.00 98.00 203 VAL A C 1
ATOM 1498 O O . VAL A 1 203 ? -7.519 -3.413 6.479 1.00 98.00 203 VAL A O 1
ATOM 1501 N N . TYR A 1 204 ? -5.969 -2.302 7.656 1.00 97.44 204 TYR A N 1
ATOM 1502 C CA . TYR A 1 204 ? -6.822 -1.157 7.992 1.00 97.44 204 TYR A CA 1
ATOM 1503 C C . TYR A 1 204 ? -6.804 -0.110 6.878 1.00 97.44 204 TYR A C 1
ATOM 1505 O O . TYR A 1 204 ? -5.882 0.691 6.807 1.00 97.44 204 TYR A O 1
ATOM 1513 N N . ASP A 1 205 ? -7.814 -0.080 6.015 1.00 95.81 205 ASP A N 1
ATOM 1514 C CA . ASP A 1 205 ? -7.877 0.855 4.887 1.00 95.81 205 ASP A CA 1
ATOM 1515 C C . ASP A 1 205 ? -8.021 2.308 5.362 1.00 95.81 205 ASP A C 1
ATOM 1517 O O . ASP A 1 205 ? -7.353 3.190 4.829 1.00 95.81 205 ASP A O 1
ATOM 1521 N N . VAL A 1 206 ? -8.872 2.559 6.368 1.00 96.06 206 VAL A N 1
ATOM 1522 C CA . VAL A 1 206 ? -9.010 3.864 7.040 1.00 96.06 206 VAL A CA 1
ATOM 1523 C C . VAL A 1 206 ? -8.279 3.803 8.377 1.00 96.06 206 VAL A C 1
ATOM 1525 O O . VAL A 1 206 ? -8.527 2.916 9.190 1.00 96.06 206 VAL A O 1
ATOM 1528 N N . LEU A 1 207 ? -7.367 4.745 8.601 1.00 95.88 207 LEU A N 1
ATOM 1529 C CA . LEU A 1 207 ? -6.456 4.732 9.737 1.00 95.88 207 LEU A CA 1
ATOM 1530 C C . LEU 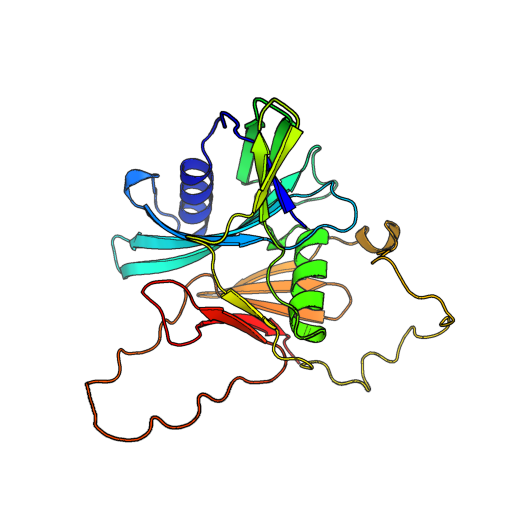A 1 207 ? -7.009 5.534 10.919 1.00 95.88 207 LEU A C 1
ATOM 1532 O O . LEU A 1 207 ? -7.295 6.727 10.797 1.00 95.88 207 LEU A O 1
ATOM 1536 N N . ASP A 1 208 ? -7.078 4.896 12.087 1.00 92.19 208 ASP A N 1
ATOM 1537 C CA . ASP A 1 208 ? -7.283 5.589 13.360 1.00 92.19 208 ASP A CA 1
ATOM 1538 C C . ASP A 1 208 ? -5.957 6.208 13.821 1.00 92.19 208 ASP A C 1
ATOM 1540 O O . ASP A 1 208 ? 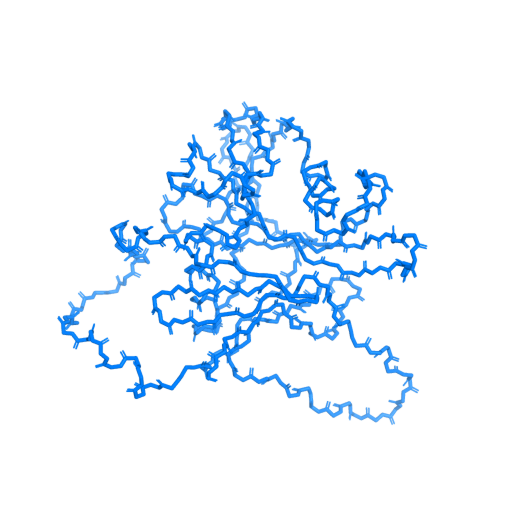-5.033 5.516 14.251 1.00 92.19 208 ASP A O 1
ATOM 1544 N N . LEU A 1 209 ? -5.856 7.532 13.708 1.00 89.25 209 LEU A N 1
ATOM 1545 C CA . LEU A 1 209 ? -4.659 8.284 14.093 1.00 89.25 209 LEU A CA 1
ATOM 1546 C C . LEU A 1 209 ? -4.540 8.501 15.610 1.00 89.25 209 LEU A C 1
ATOM 1548 O O . LEU A 1 209 ? -3.549 9.075 16.076 1.00 89.25 209 LEU A O 1
ATOM 1552 N N . GLY A 1 210 ? -5.541 8.066 16.380 1.00 75.06 210 GLY A N 1
ATOM 1553 C CA . GLY A 1 210 ? -5.708 8.419 17.778 1.00 75.06 210 GLY A CA 1
ATOM 1554 C C . GLY A 1 210 ? -6.168 9.868 17.955 1.00 75.06 210 GLY A C 1
ATOM 1555 O O . GLY A 1 210 ? -6.036 10.727 17.082 1.00 75.06 210 GLY A O 1
ATOM 1556 N N . SER A 1 211 ? -6.727 10.174 19.126 1.00 56.66 211 SER A N 1
ATOM 1557 C CA . SER A 1 211 ? -7.004 11.568 19.487 1.00 56.66 211 SER A CA 1
ATOM 1558 C C . SER A 1 211 ? -5.689 12.294 19.790 1.00 56.66 211 SER A C 1
ATOM 1560 O O . SER A 1 211 ? -4.849 11.723 20.491 1.00 56.66 211 SER A O 1
ATOM 1562 N N . PRO A 1 212 ? -5.496 13.555 19.359 1.00 46.81 212 PRO A N 1
ATOM 1563 C CA . PRO A 1 212 ? -4.407 14.365 19.879 1.00 46.81 212 PRO A CA 1
ATOM 1564 C C . PRO A 1 212 ? -4.646 14.536 21.379 1.00 46.81 212 PRO A C 1
ATOM 1566 O O . PRO A 1 212 ? -5.583 15.219 21.794 1.00 46.81 212 PRO A O 1
ATOM 1569 N N . SER A 1 213 ? -3.851 13.859 22.205 1.00 43.56 213 SER A N 1
ATOM 1570 C CA . SER A 1 213 ? -3.894 14.038 23.652 1.00 43.56 213 SER A CA 1
ATOM 1571 C C . SER A 1 213 ? -3.727 15.527 23.943 1.00 43.56 213 SER A C 1
ATOM 1573 O O . SER A 1 213 ? -2.694 16.105 23.604 1.00 43.56 213 SER A O 1
ATOM 1575 N N . ALA A 1 214 ? -4.752 16.153 24.527 1.00 36.56 214 ALA A N 1
ATOM 1576 C CA . ALA A 1 214 ? -4.643 17.511 25.039 1.00 36.56 214 ALA A CA 1
ATOM 1577 C C . ALA A 1 214 ? -3.397 17.586 25.926 1.00 36.56 214 ALA A C 1
ATOM 1579 O O . ALA A 1 214 ? -3.181 16.688 26.742 1.00 36.56 214 ALA A O 1
ATOM 1580 N N . GLU A 1 215 ? -2.577 18.617 25.720 1.00 40.81 215 GLU A N 1
ATOM 1581 C CA . GLU A 1 215 ? -1.359 18.872 26.482 1.00 40.81 215 GLU A CA 1
ATOM 1582 C C . GLU A 1 215 ? -1.613 18.655 27.980 1.00 40.81 215 GLU A C 1
ATOM 1584 O O . GLU A 1 215 ? -2.297 19.433 28.644 1.00 40.81 215 GLU A O 1
ATOM 1589 N N . GLY A 1 216 ? -1.100 17.544 28.496 1.00 35.31 216 GLY A N 1
ATOM 1590 C CA . GLY A 1 216 ? -1.187 17.171 29.892 1.00 35.31 216 GLY A CA 1
ATOM 1591 C C . GLY A 1 216 ? 0.206 16.797 30.349 1.00 35.31 216 GLY A C 1
ATOM 1592 O O . GLY A 1 216 ? 0.747 15.783 29.912 1.00 35.31 216 GLY A O 1
ATOM 1593 N N . GLU A 1 217 ? 0.790 17.630 31.209 1.00 39.41 217 GLU A N 1
ATOM 1594 C CA . GLU A 1 217 ? 1.981 17.296 31.984 1.00 39.41 217 GLU A CA 1
ATOM 1595 C C . GLU A 1 217 ? 1.702 16.037 32.815 1.00 39.41 217 GLU A C 1
ATOM 1597 O O . GLU A 1 217 ? 1.133 16.061 33.903 1.00 39.41 217 GLU A O 1
ATOM 1602 N N . GLY A 1 218 ? 2.096 14.906 32.259 1.00 35.22 218 GLY A N 1
ATOM 1603 C CA . GLY A 1 218 ? 2.104 13.599 32.881 1.00 35.22 218 GLY A CA 1
ATOM 1604 C C . GLY A 1 218 ? 2.905 12.710 31.953 1.00 35.22 218 GLY A C 1
ATOM 1605 O O . GLY A 1 218 ? 2.722 12.780 30.742 1.00 35.22 218 GLY A O 1
ATOM 1606 N N . VAL A 1 219 ? 3.843 11.930 32.489 1.00 41.69 219 VAL A N 1
ATOM 1607 C CA . VAL A 1 219 ? 4.591 10.947 31.693 1.00 41.69 219 VAL A CA 1
ATOM 1608 C C . VAL A 1 219 ? 3.554 10.083 30.959 1.00 41.69 219 VAL A C 1
ATOM 1610 O O . VAL A 1 219 ? 2.796 9.394 31.648 1.00 41.69 219 VAL A O 1
ATOM 1613 N N . PRO A 1 220 ? 3.424 10.161 29.617 1.00 37.25 220 PRO A N 1
ATOM 1614 C CA . PRO A 1 220 ? 2.308 9.520 28.940 1.00 37.25 220 PRO A CA 1
ATOM 1615 C C . PRO A 1 220 ? 2.407 8.005 29.100 1.00 37.25 220 PRO A C 1
ATOM 1617 O O . PRO A 1 220 ? 3.455 7.409 28.851 1.00 37.25 220 PRO A O 1
ATOM 1620 N N . GLY A 1 221 ? 1.307 7.419 29.575 1.00 34.59 221 GLY A N 1
ATOM 1621 C CA . GLY A 1 221 ? 1.145 5.993 29.813 1.00 34.59 221 GLY A CA 1
ATOM 1622 C C . GLY A 1 221 ? 1.431 5.160 28.568 1.00 34.59 221 GLY A C 1
ATOM 1623 O O . GLY A 1 221 ? 1.155 5.577 27.444 1.00 34.59 221 GLY A O 1
ATOM 1624 N N . GLY A 1 222 ? 2.012 3.985 28.810 1.00 35.22 222 GLY A N 1
ATOM 1625 C CA . GLY A 1 222 ? 2.483 3.060 27.790 1.00 35.22 222 GLY A CA 1
ATOM 1626 C C . GLY A 1 222 ? 1.420 2.757 26.745 1.00 35.22 222 GLY A C 1
ATOM 1627 O O . GLY A 1 222 ? 0.321 2.308 27.063 1.00 35.22 222 GLY A O 1
ATOM 1628 N N . TRP A 1 223 ? 1.770 3.001 25.490 1.00 47.84 223 TRP A N 1
ATOM 1629 C CA . TRP A 1 223 ? 1.024 2.491 24.354 1.00 47.84 223 TRP A CA 1
ATOM 1630 C C . TRP A 1 223 ? 1.200 0.973 24.355 1.00 47.84 223 TRP A C 1
ATOM 1632 O O . TRP A 1 223 ? 2.321 0.483 24.214 1.00 47.84 223 TRP A O 1
ATOM 1642 N N . SER A 1 224 ? 0.124 0.226 24.609 1.00 49.84 224 SER A N 1
ATOM 1643 C CA . SER A 1 224 ? 0.153 -1.227 24.463 1.00 49.84 224 SER A CA 1
ATOM 1644 C C . SER A 1 224 ? 0.033 -1.536 22.979 1.00 49.84 224 SER A C 1
ATOM 1646 O O . SER A 1 224 ? -1.041 -1.388 22.401 1.00 49.84 224 SER A O 1
ATOM 1648 N N . VAL A 1 225 ? 1.150 -1.908 22.365 1.00 62.16 225 VAL A N 1
ATOM 1649 C CA . VAL A 1 225 ? 1.134 -2.502 21.035 1.00 62.16 225 VAL A CA 1
ATOM 1650 C C . VAL A 1 225 ? 0.960 -4.001 21.231 1.00 62.16 225 VAL A C 1
ATOM 1652 O O . VAL A 1 225 ? 1.775 -4.623 21.919 1.00 62.16 225 VAL A O 1
ATOM 1655 N N . ASP A 1 226 ? -0.126 -4.559 20.704 1.00 80.00 226 ASP A N 1
ATOM 1656 C CA . ASP A 1 226 ? -0.372 -5.993 20.821 1.00 80.00 226 ASP A CA 1
ATOM 1657 C C . ASP A 1 226 ? 0.584 -6.756 19.894 1.00 80.00 226 ASP A C 1
ATOM 1659 O O . ASP A 1 226 ? 1.069 -6.243 18.877 1.00 80.00 226 ASP A O 1
ATOM 1663 N N . ALA A 1 227 ? 0.865 -8.007 20.247 1.00 85.94 227 ALA A N 1
ATOM 1664 C CA . ALA A 1 227 ? 1.598 -8.900 19.365 1.00 85.94 227 ALA A CA 1
ATOM 1665 C C . ALA A 1 227 ? 0.772 -9.187 18.095 1.00 85.94 227 ALA A C 1
ATOM 1667 O O . ALA A 1 227 ? -0.460 -9.194 18.126 1.00 85.94 227 ALA A O 1
ATOM 1668 N N . GLY A 1 228 ? 1.446 -9.433 16.975 1.00 92.06 228 GLY A N 1
ATOM 1669 C CA . GLY A 1 228 ? 0.812 -9.742 15.696 1.00 92.06 228 GLY A CA 1
ATOM 1670 C C . GLY A 1 228 ? 0.346 -8.532 14.908 1.00 92.06 228 GLY A C 1
ATOM 1671 O O . GLY A 1 228 ? -0.598 -8.667 14.137 1.00 92.06 228 GLY A O 1
ATOM 1672 N N . GLN A 1 229 ? 0.956 -7.365 15.100 1.00 94.50 229 GLN A N 1
ATOM 1673 C CA . GLN A 1 229 ? 0.577 -6.127 14.425 1.00 94.50 229 GLN A CA 1
ATOM 1674 C C . GLN A 1 229 ? 1.714 -5.589 13.556 1.00 94.50 229 GLN A C 1
ATOM 1676 O O . GLN A 1 229 ? 2.892 -5.781 13.855 1.00 94.50 229 GLN A O 1
ATOM 1681 N N . LEU A 1 230 ? 1.337 -4.870 12.500 1.00 96.06 230 LEU A N 1
ATOM 1682 C CA . LEU A 1 230 ? 2.198 -3.936 11.787 1.00 96.06 230 LEU A CA 1
ATOM 1683 C C . LEU A 1 230 ? 1.819 -2.526 12.236 1.00 96.06 230 LEU A C 1
ATOM 1685 O O . LEU A 1 230 ? 0.660 -2.129 12.091 1.00 96.06 230 LEU A O 1
ATOM 1689 N N . VAL A 1 231 ? 2.781 -1.762 12.744 1.00 95.56 231 VAL A N 1
ATOM 1690 C CA . VAL A 1 231 ? 2.560 -0.377 13.175 1.00 95.56 231 VAL A CA 1
ATOM 1691 C C . VAL A 1 231 ? 3.462 0.592 12.431 1.00 95.56 231 VAL A C 1
ATOM 1693 O O . VAL A 1 231 ? 4.571 0.239 12.030 1.00 95.56 231 VAL A O 1
ATOM 1696 N N . ALA A 1 232 ? 2.999 1.830 12.267 1.00 94.69 232 ALA A N 1
ATOM 1697 C CA . ALA A 1 232 ? 3.756 2.873 11.592 1.00 94.69 232 ALA A CA 1
ATOM 1698 C C . ALA A 1 232 ? 3.690 4.232 12.290 1.00 94.69 232 ALA A C 1
ATOM 1700 O O . ALA A 1 232 ? 2.688 4.591 12.904 1.00 94.69 232 ALA A O 1
ATOM 1701 N N . THR A 1 233 ? 4.760 5.007 12.132 1.00 94.38 233 THR A N 1
ATOM 1702 C CA . THR A 1 233 ? 4.840 6.442 12.452 1.00 94.38 233 THR A CA 1
ATOM 1703 C C . THR A 1 233 ? 5.403 7.192 11.248 1.00 94.38 233 THR A C 1
ATOM 1705 O O . THR A 1 233 ? 6.090 6.602 10.413 1.00 94.38 233 THR A O 1
ATOM 1708 N N . TRP A 1 234 ? 5.126 8.487 11.131 1.00 94.81 234 TRP A N 1
ATOM 1709 C CA . TRP A 1 234 ? 5.671 9.333 10.064 1.00 94.81 234 TRP A CA 1
ATOM 1710 C C . TRP A 1 234 ? 5.708 10.797 10.503 1.00 94.81 234 TRP A C 1
ATOM 1712 O O . TRP A 1 234 ? 5.258 11.144 11.599 1.00 94.81 234 TRP A O 1
ATOM 1722 N N . ASP A 1 235 ? 6.267 11.675 9.669 1.00 88.88 235 ASP A N 1
ATOM 1723 C CA . ASP A 1 235 ? 6.313 13.097 10.000 1.00 88.88 235 ASP A CA 1
ATOM 1724 C C . ASP A 1 235 ? 4.896 13.680 10.150 1.00 88.88 235 ASP A C 1
ATOM 1726 O O . ASP A 1 235 ? 4.018 13.475 9.314 1.00 88.88 235 ASP A O 1
ATOM 1730 N N . GLY A 1 236 ? 4.650 14.367 11.263 1.00 87.44 236 GLY A N 1
ATOM 1731 C CA . GLY A 1 236 ? 3.314 14.823 11.659 1.00 87.44 236 GLY A CA 1
ATOM 1732 C C . GLY A 1 236 ? 2.444 13.801 12.412 1.00 87.44 236 GLY A C 1
ATOM 1733 O O . GLY A 1 236 ? 1.484 14.225 13.049 1.00 87.44 236 GLY A O 1
ATOM 1734 N N . GLN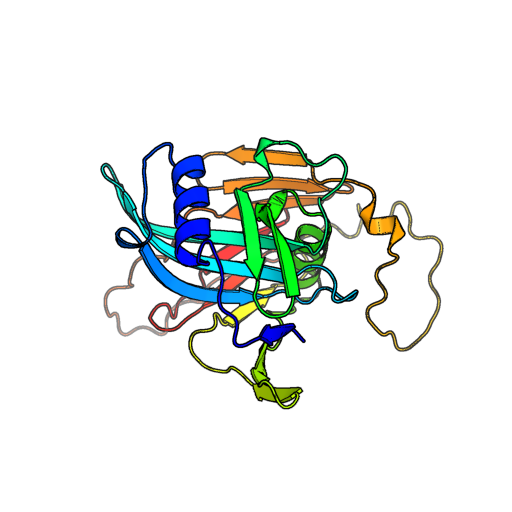 A 1 237 ? 2.796 12.508 12.446 1.00 89.31 237 GLN A N 1
ATOM 1735 C CA . GLN A 1 237 ? 2.099 11.464 13.219 1.00 89.31 237 GLN A CA 1
ATOM 1736 C C . GLN A 1 237 ? 3.092 10.696 14.107 1.00 89.31 237 GLN A C 1
ATOM 1738 O O . GLN A 1 237 ? 3.664 9.673 13.725 1.00 89.31 237 GLN A O 1
ATOM 1743 N N . LYS A 1 238 ? 3.309 11.212 15.323 1.00 84.81 238 LYS A N 1
ATOM 1744 C CA . LYS A 1 238 ? 4.231 10.605 16.301 1.00 84.81 238 LYS A CA 1
ATOM 1745 C C . LYS A 1 238 ? 3.653 9.370 17.006 1.00 84.81 238 LYS A C 1
ATOM 1747 O O . LYS A 1 238 ? 4.427 8.447 17.251 1.00 84.81 238 LYS A O 1
ATOM 1752 N N . PRO A 1 239 ? 2.354 9.326 17.367 1.00 87.75 239 PRO A N 1
ATOM 1753 C CA . PRO A 1 239 ? 1.748 8.098 17.868 1.00 87.75 239 PRO A CA 1
ATOM 1754 C C . PRO A 1 239 ? 1.674 7.007 16.794 1.00 87.75 239 PRO A C 1
ATOM 1756 O O . PRO A 1 239 ? 1.272 7.323 15.672 1.00 87.75 239 PRO A O 1
ATOM 1759 N N . PRO A 1 240 ? 2.049 5.751 17.109 1.00 89.12 240 PRO A N 1
ATOM 1760 C CA . PRO A 1 240 ? 2.009 4.645 16.182 1.00 89.12 240 PRO A CA 1
ATOM 1761 C C . PRO A 1 240 ? 0.566 4.351 15.817 1.00 89.12 240 PRO A C 1
ATOM 1763 O O . PRO A 1 240 ? -0.323 4.309 16.667 1.00 89.12 240 PRO A O 1
ATOM 1766 N N . VAL A 1 241 ? 0.372 4.119 14.532 1.00 92.88 241 VAL A N 1
ATOM 1767 C CA . VAL A 1 241 ? -0.898 3.746 13.935 1.00 92.88 241 VAL A CA 1
ATOM 1768 C C . VAL A 1 241 ? -0.802 2.285 13.528 1.00 92.88 241 VAL A C 1
ATOM 1770 O O . VAL A 1 241 ? 0.189 1.878 12.920 1.00 92.88 241 VAL A O 1
ATOM 1773 N N . THR A 1 242 ? -1.814 1.490 13.870 1.00 95.06 242 THR A N 1
ATOM 1774 C CA . THR A 1 242 ? -1.882 0.092 13.424 1.00 95.06 242 THR A CA 1
ATOM 1775 C C . THR A 1 242 ? -2.291 0.056 11.959 1.00 95.06 242 THR A C 1
ATOM 1777 O O . THR A 1 242 ? -3.330 0.594 11.590 1.00 95.06 242 THR A O 1
ATOM 1780 N N . LEU A 1 243 ? -1.465 -0.575 11.127 1.00 96.94 243 LEU A N 1
ATOM 1781 C CA . LEU A 1 243 ? -1.700 -0.723 9.693 1.00 96.94 243 LEU A CA 1
ATOM 1782 C C . LEU A 1 243 ? -2.302 -2.083 9.348 1.00 96.94 243 LEU A C 1
ATOM 1784 O O . LEU A 1 243 ? -3.145 -2.183 8.460 1.00 96.94 243 LEU A O 1
ATOM 1788 N N . ALA A 1 244 ? -1.879 -3.136 10.038 1.00 97.38 244 ALA A N 1
ATOM 1789 C CA . ALA A 1 244 ? -2.383 -4.482 9.817 1.00 97.38 244 ALA A CA 1
ATOM 1790 C C . ALA A 1 244 ? -2.238 -5.329 11.079 1.00 97.38 244 ALA A C 1
ATOM 1792 O O . ALA A 1 244 ? -1.445 -5.000 11.965 1.00 97.38 244 ALA A O 1
ATOM 1793 N N . ARG A 1 245 ? -2.980 -6.433 11.154 1.00 95.31 245 ARG A N 1
ATOM 1794 C CA . ARG A 1 245 ? -2.816 -7.435 12.208 1.00 95.31 245 ARG A CA 1
ATOM 1795 C C . ARG A 1 245 ? -3.122 -8.846 11.733 1.00 95.31 245 ARG A C 1
ATOM 1797 O O . ARG A 1 245 ? -3.949 -9.034 10.844 1.00 95.31 245 ARG A O 1
ATOM 1804 N N . ILE A 1 246 ? -2.512 -9.823 12.392 1.00 94.00 246 ILE A N 1
ATOM 1805 C CA . ILE A 1 246 ? -2.884 -11.234 12.291 1.00 94.00 246 ILE A CA 1
ATOM 1806 C C . ILE A 1 246 ? -4.136 -11.478 13.138 1.00 94.00 246 ILE A C 1
ATOM 1808 O O . ILE A 1 246 ? -4.261 -10.970 14.254 1.00 94.00 246 ILE A O 1
ATOM 1812 N N . VAL A 1 247 ? -5.070 -12.254 12.595 1.00 89.69 247 VAL A N 1
ATOM 1813 C CA . VAL A 1 247 ? -6.276 -12.706 13.291 1.00 89.69 247 VAL A CA 1
ATOM 1814 C C . VAL A 1 247 ? -6.049 -14.137 13.779 1.00 89.69 247 VAL A C 1
ATOM 1816 O O . VAL A 1 247 ? -5.780 -15.032 12.977 1.00 89.69 247 VAL A O 1
ATOM 1819 N N . VAL A 1 248 ? -6.154 -14.335 15.096 1.00 71.94 248 VAL A N 1
ATOM 1820 C CA . VAL A 1 248 ? -6.008 -15.625 15.803 1.00 71.94 248 VAL A CA 1
ATOM 1821 C C . VAL A 1 248 ? -7.341 -16.252 16.183 1.00 71.94 248 VAL A C 1
ATOM 1823 O O . VAL A 1 248 ? -8.269 -15.496 16.549 1.00 71.94 248 VAL A O 1
#

Solvent-accessible surface area (backbone atoms only — not comparable to full-atom values): 14110 Å² total; per-residue (Å²): 105,38,83,40,68,87,57,61,51,46,64,39,71,56,47,53,50,17,50,51,50,17,68,73,71,75,46,95,50,48,49,87,51,48,43,83,68,32,34,45,31,52,50,44,78,85,70,60,47,47,31,38,34,38,33,32,38,35,65,41,97,90,73,43,76,45,42,29,49,50,51,33,28,40,23,72,55,80,69,83,91,58,58,76,85,37,55,70,43,70,29,44,30,73,82,76,42,61,28,35,31,28,42,18,70,54,34,41,66,47,50,49,44,52,48,47,23,14,51,71,43,32,54,51,37,57,37,25,44,36,47,98,88,68,51,73,46,78,61,86,72,69,51,41,54,37,38,18,54,15,72,38,66,65,73,84,72,64,65,72,88,78,86,84,85,82,90,68,97,67,75,74,73,75,61,76,74,75,57,76,59,71,35,49,70,49,78,55,94,53,29,40,37,35,40,50,97,92,44,35,36,41,34,35,36,51,49,69,75,66,80,84,75,72,95,60,101,57,87,77,75,82,82,85,75,60,58,14,22,28,30,34,29,39,91,98,36,80,65,72,25,68,47,31,32,49,59,121

Organism: NCBI:txid946573

Nearest PDB structures (foldseek):
  4wzy-assembly1_A  TM=6.928E-01  e=2.004E-05  Mycolicibacterium vanbaalenii PYR-1
  5zx9-assembly1_A  TM=3.588E-01  e=4.061E+00  Mycobacterium tuberculosis H37Rv
  7vcf-assembly1_F  TM=8.983E-02  e=6.320E+00  Chlamydomonas reinhardtii

Secondary structure (DSSP, 8-state):
-EEEE---EES-HHHHHHHHHHHHHTS---GGGEEEEEEEEEPPTTS-EEEEEEEEEEEETTTEEEEEEEEEEEESS--TT--GGGEEEEEEETTTEEEEEEEGGG-HHHHHHHHHHHHTT-BPPPEEEEPTTS-EEEE-SSB-EEEE-S--S-TTTTTSS--------------GGGG-SPPEEEEETTEEEEEETTEEEEEESB-----------S-PPP--PPTTEEEEEETTEEEEEEEEEEE-

pLDDT: mean 84.19, std 20.83, range [28.83, 98.75]

Mean predicted aligned error: 8.34 Å